Protein AF-F9EHU4-F1 (afdb_monomer_lite)

Secondary structure (DSSP, 8-state):
---PPPPPP-PPPP----PPP----------------------------------PPP-----EEEPP--TTSBHHHHHHHHHHTT--SPPEEEESSSSS----GGGEEEEEEESPTT-EEETTSPPEEEEEEHHHHHHHHHHHHTT-----PPP------PPPPPPPPPPPPPPPPPPPPPPPPPPPPPPPP------S----SSHHHHHHTT-PSEETTSTT--GGG-SS-SSEET--

Sequence (240 aa):
MPIVPRPHGIRPQPSRIRALPVSARLLALVIVIVPVLAGCSEPAARVTATASASSSPTPTRQVTVAVPNVVGMKGDAAADTLKEAGFTEKPTYADVDGEETVQEESDWTVTAQGPQADTQAPVDQPITLMVRHDRADASASASAVATEPESAPEPAQAQEPEPAPEPAQPQEPEPAPEPAQPQEPEPAPEPAQPQEPEPGGVYYRSCKEAKAAGAAPLYQGEPGYRPGLDRDHDGIACEK

Structure (mmCIF, N/CA/C/O backbone):
data_AF-F9EHU4-F1
#
_entry.id   AF-F9EHU4-F1
#
loop_
_atom_site.group_PDB
_atom_site.id
_atom_site.type_symbol
_atom_site.label_atom_id
_atom_site.label_alt_id
_atom_site.label_comp_id
_atom_site.label_asym_id
_atom_site.label_entity_id
_atom_site.label_seq_id
_atom_site.pdbx_PDB_ins_code
_atom_site.Cartn_x
_atom_site.Cartn_y
_atom_site.Cartn_z
_atom_site.occupancy
_atom_site.B_iso_or_equiv
_atom_site.auth_seq_id
_atom_site.auth_comp_id
_atom_site.auth_asym_id
_atom_site.auth_atom_id
_atom_site.pdbx_PDB_model_num
ATOM 1 N N . MET A 1 1 ? 42.244 31.077 -47.985 1.00 51.03 1 MET A N 1
ATOM 2 C CA . MET A 1 1 ? 42.260 31.108 -46.508 1.00 51.03 1 MET A CA 1
ATOM 3 C C . MET A 1 1 ? 41.007 31.840 -46.045 1.00 51.03 1 MET A C 1
ATOM 5 O O . MET A 1 1 ? 40.950 33.047 -46.249 1.00 51.03 1 MET A O 1
ATOM 9 N N . PRO A 1 2 ? 39.966 31.155 -45.546 1.00 57.19 2 PRO A N 1
ATOM 10 C CA . PRO A 1 2 ? 38.803 31.846 -45.004 1.00 57.19 2 PRO A CA 1
ATOM 11 C C . PRO A 1 2 ? 39.136 32.427 -43.622 1.00 57.19 2 PRO A C 1
ATOM 13 O O . PRO A 1 2 ? 39.662 31.738 -42.751 1.00 57.19 2 PRO A O 1
ATOM 16 N N . ILE A 1 3 ? 38.858 33.719 -43.452 1.00 63.50 3 ILE A N 1
ATOM 17 C CA . ILE A 1 3 ? 38.986 34.450 -42.190 1.00 63.50 3 ILE A CA 1
ATOM 18 C C . ILE A 1 3 ? 37.791 34.062 -41.317 1.00 63.50 3 ILE A C 1
ATOM 20 O O . ILE A 1 3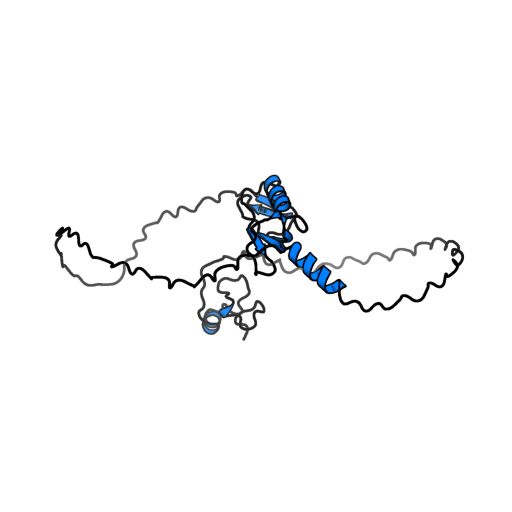 ? 36.648 34.370 -41.648 1.00 63.50 3 ILE A O 1
ATOM 24 N N . VAL A 1 4 ? 38.062 33.366 -40.216 1.00 63.03 4 VAL A N 1
ATOM 25 C CA . VAL A 1 4 ? 37.066 32.995 -39.205 1.00 63.03 4 VAL A CA 1
ATOM 26 C C . VAL A 1 4 ? 36.876 34.179 -38.245 1.00 63.03 4 VAL A C 1
ATOM 28 O O . VAL A 1 4 ? 37.860 34.608 -37.633 1.00 63.03 4 VAL A O 1
ATOM 31 N N . PRO A 1 5 ? 35.661 34.730 -38.070 1.00 62.59 5 PRO A N 1
ATOM 32 C CA . PRO A 1 5 ? 35.409 35.711 -37.023 1.00 62.59 5 PRO A CA 1
ATOM 33 C C . PRO A 1 5 ? 35.348 35.032 -35.645 1.00 62.59 5 PRO A C 1
ATOM 35 O O . PRO A 1 5 ? 34.683 34.017 -35.448 1.00 62.59 5 PRO A O 1
ATOM 38 N N . ARG A 1 6 ? 36.075 35.612 -34.683 1.00 67.56 6 ARG A N 1
ATOM 39 C CA . ARG A 1 6 ? 36.111 35.203 -33.271 1.00 67.56 6 ARG A CA 1
ATOM 40 C C . ARG A 1 6 ? 34.758 35.468 -32.586 1.00 67.56 6 ARG A C 1
ATOM 42 O O . ARG A 1 6 ? 34.211 36.552 -32.782 1.00 67.56 6 ARG A O 1
ATOM 49 N N . PRO A 1 7 ? 34.255 34.568 -31.723 1.00 60.75 7 PRO A N 1
ATOM 50 C CA . PRO A 1 7 ? 33.091 34.858 -30.895 1.00 60.75 7 PRO A CA 1
ATOM 51 C C . PRO A 1 7 ? 33.448 35.863 -29.788 1.00 60.75 7 PRO A C 1
ATOM 53 O O . PRO A 1 7 ? 34.433 35.705 -29.064 1.00 60.75 7 PRO A O 1
ATOM 56 N N . HIS A 1 8 ? 32.640 36.916 -29.669 1.00 60.12 8 HIS A N 1
ATOM 57 C CA . HIS A 1 8 ? 32.724 37.896 -28.591 1.00 60.12 8 HIS A CA 1
ATOM 58 C C . HIS A 1 8 ? 32.320 37.261 -27.255 1.00 60.12 8 HIS A C 1
ATOM 60 O O . HIS A 1 8 ? 31.267 36.639 -27.142 1.00 60.12 8 HIS A O 1
ATOM 66 N N . GLY A 1 9 ? 33.162 37.447 -26.236 1.00 51.78 9 GLY A N 1
ATOM 67 C CA . GLY A 1 9 ? 32.894 37.015 -24.869 1.00 51.78 9 GLY A CA 1
ATOM 68 C C . GLY A 1 9 ? 31.659 37.701 -24.285 1.00 51.78 9 GLY A C 1
ATOM 69 O O . GLY A 1 9 ? 31.582 38.929 -24.218 1.00 51.78 9 GLY A O 1
ATOM 70 N N . ILE A 1 10 ? 30.708 36.885 -23.842 1.00 61.41 10 ILE A N 1
ATOM 71 C CA . ILE A 1 10 ? 29.535 37.296 -23.076 1.00 61.41 10 ILE A CA 1
ATOM 72 C C . ILE A 1 10 ? 30.028 37.691 -21.679 1.00 61.41 10 ILE A C 1
ATOM 74 O O . ILE A 1 10 ? 30.486 36.851 -20.908 1.00 61.41 10 ILE A O 1
ATOM 78 N N . ARG A 1 11 ? 29.984 38.989 -21.360 1.00 64.00 11 ARG A N 1
ATOM 79 C CA . ARG A 1 11 ? 30.201 39.476 -19.990 1.00 64.00 11 ARG A CA 1
ATOM 80 C C . ARG A 1 11 ? 28.938 39.220 -19.155 1.00 64.00 11 ARG A C 1
A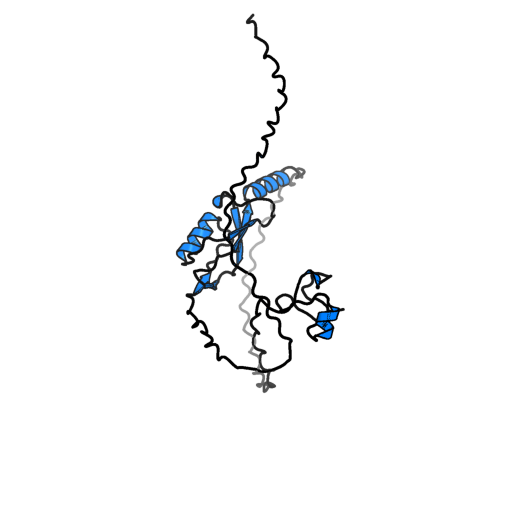TOM 82 O O . ARG A 1 11 ? 27.852 39.554 -19.631 1.00 64.00 11 ARG A O 1
ATOM 89 N N . PRO A 1 12 ? 29.051 38.710 -17.918 1.00 53.50 12 PRO A N 1
ATOM 90 C CA . PRO A 1 12 ? 27.911 38.591 -17.017 1.00 53.50 12 PRO A CA 1
ATOM 91 C C . PRO A 1 12 ? 27.439 39.984 -16.574 1.00 53.50 12 PRO A C 1
ATOM 93 O O . PRO A 1 12 ? 28.224 40.810 -16.106 1.00 53.50 12 PRO A O 1
ATOM 96 N N . GLN A 1 13 ? 26.147 40.253 -16.757 1.00 60.25 13 GLN A N 1
ATOM 97 C CA . GLN A 1 13 ? 25.464 41.447 -16.257 1.00 60.25 13 GLN A CA 1
ATOM 98 C C . GLN A 1 13 ? 25.136 41.258 -14.765 1.00 60.25 13 GLN A C 1
ATOM 100 O O . GLN A 1 13 ? 24.649 40.189 -14.396 1.00 60.25 13 GLN A O 1
ATOM 105 N N . PRO A 1 14 ? 25.342 42.263 -13.895 1.00 55.56 14 PRO A N 1
ATOM 106 C CA . PRO A 1 14 ? 24.872 42.197 -12.518 1.00 55.56 14 PRO A CA 1
ATOM 107 C C . PRO A 1 14 ? 23.345 42.347 -12.467 1.00 55.56 14 PRO A C 1
ATOM 109 O O . PRO A 1 14 ? 22.786 43.360 -12.899 1.00 55.56 14 PRO A O 1
ATOM 112 N N . SER A 1 15 ? 22.676 41.340 -11.904 1.00 59.38 15 SER A N 1
ATOM 113 C CA . SER A 1 15 ? 21.246 41.344 -11.593 1.00 59.38 15 SER A CA 1
ATOM 114 C C . SER A 1 15 ? 20.901 42.527 -10.688 1.00 59.38 15 SER A C 1
ATOM 116 O O . SER A 1 15 ? 21.218 42.545 -9.499 1.00 59.38 15 SER A O 1
ATOM 118 N N . ARG A 1 16 ? 20.240 43.543 -11.251 1.00 62.84 16 ARG A N 1
ATOM 119 C CA . ARG A 1 16 ? 19.652 44.637 -10.476 1.00 62.84 16 ARG A CA 1
ATOM 120 C C . ARG A 1 16 ? 18.413 44.113 -9.755 1.00 62.84 16 ARG A C 1
ATOM 122 O O . ARG A 1 16 ? 17.338 44.024 -10.340 1.00 62.84 16 ARG A O 1
ATOM 129 N N . ILE A 1 17 ? 18.583 43.777 -8.481 1.00 61.75 17 ILE A N 1
ATOM 130 C CA . ILE A 1 17 ? 17.498 43.498 -7.539 1.00 61.75 17 ILE A CA 1
ATOM 131 C C . ILE A 1 17 ? 16.643 44.765 -7.436 1.00 61.75 17 ILE A C 1
ATOM 133 O O . ILE A 1 17 ? 17.076 45.797 -6.921 1.00 61.75 17 ILE A O 1
ATOM 137 N N . ARG A 1 18 ? 15.432 44.703 -7.987 1.00 55.12 18 ARG A N 1
ATOM 138 C CA . ARG A 1 18 ? 14.441 45.774 -7.907 1.00 55.12 18 ARG A CA 1
ATOM 139 C C . ARG A 1 18 ? 13.690 45.602 -6.586 1.00 55.12 18 ARG A C 1
ATOM 141 O O . ARG A 1 18 ? 12.744 44.830 -6.503 1.00 55.12 18 ARG A O 1
ATOM 148 N N . ALA A 1 19 ? 14.150 46.294 -5.547 1.00 54.03 19 ALA A N 1
ATOM 149 C CA . ALA A 1 19 ? 13.404 46.453 -4.304 1.00 54.03 19 ALA A CA 1
ATOM 150 C C . ALA A 1 19 ? 12.098 47.213 -4.598 1.00 54.03 19 ALA A C 1
ATOM 152 O O . ALA A 1 19 ? 12.133 48.331 -5.115 1.00 54.03 19 ALA A O 1
ATOM 153 N N . LEU A 1 20 ? 10.951 46.596 -4.308 1.00 54.56 20 LEU A N 1
ATOM 154 C CA . LEU A 1 20 ? 9.641 47.246 -4.363 1.00 54.56 20 LEU A CA 1
ATOM 155 C C . LEU A 1 20 ? 9.263 47.738 -2.952 1.00 54.56 20 LEU A C 1
ATOM 157 O O . LEU A 1 20 ? 9.345 46.955 -2.005 1.00 54.56 20 LEU A O 1
ATOM 161 N N . PRO A 1 21 ? 8.863 49.013 -2.786 1.00 53.31 21 PRO A N 1
ATOM 162 C CA . PRO A 1 21 ? 8.449 49.565 -1.502 1.00 53.31 21 PRO A CA 1
ATOM 163 C C . PRO A 1 21 ? 7.015 49.136 -1.157 1.00 53.31 21 PRO A C 1
ATOM 165 O O . PRO A 1 21 ? 6.076 49.393 -1.910 1.00 53.31 21 PRO A O 1
ATOM 168 N N . VAL A 1 22 ? 6.838 48.519 0.013 1.00 50.84 22 VAL A N 1
ATOM 169 C CA . VAL A 1 22 ? 5.524 48.239 0.611 1.00 50.84 22 VAL A CA 1
ATOM 170 C C . VAL A 1 22 ? 4.956 49.561 1.132 1.00 50.84 22 VAL A C 1
ATOM 172 O O . VAL A 1 22 ? 5.199 49.970 2.265 1.00 50.84 22 VAL A O 1
ATOM 175 N N . SER A 1 23 ? 4.259 50.289 0.260 1.00 51.88 23 SER A N 1
ATOM 176 C CA . SER A 1 23 ? 3.550 51.514 0.619 1.00 51.88 23 SER A CA 1
ATOM 177 C C . SER A 1 23 ? 2.169 51.199 1.182 1.00 51.88 23 SER A C 1
ATOM 179 O O . SER A 1 23 ? 1.310 50.615 0.525 1.00 51.88 23 SER A O 1
ATOM 181 N N . ALA A 1 24 ? 1.985 51.648 2.417 1.00 53.78 24 ALA A N 1
ATOM 182 C CA . ALA A 1 24 ? 0.745 51.719 3.160 1.00 53.78 24 ALA A CA 1
ATOM 183 C C . ALA A 1 24 ? -0.426 52.313 2.357 1.00 53.78 24 ALA A C 1
ATOM 185 O O . ALA A 1 24 ? -0.306 53.389 1.770 1.00 53.78 24 ALA A O 1
ATOM 186 N N . ARG A 1 25 ? -1.602 51.684 2.461 1.00 51.22 25 ARG A N 1
ATOM 187 C CA . ARG A 1 25 ? -2.887 52.388 2.383 1.00 51.22 25 ARG A CA 1
ATOM 188 C C . ARG A 1 25 ? -3.838 51.882 3.460 1.00 51.22 25 ARG A C 1
ATOM 190 O O . ARG A 1 25 ? -4.470 50.841 3.341 1.00 51.22 25 ARG A O 1
ATOM 197 N N . LEU A 1 26 ? -3.885 52.688 4.514 1.00 48.44 26 LEU A N 1
ATOM 198 C CA . LEU A 1 26 ? -4.913 52.760 5.538 1.00 48.44 26 LEU A CA 1
ATOM 199 C C . LEU A 1 26 ? -6.262 53.082 4.866 1.00 48.44 26 LEU A C 1
ATOM 201 O O . LEU A 1 26 ? -6.371 54.103 4.185 1.00 48.44 26 LEU A O 1
ATOM 205 N N . LEU A 1 27 ? -7.290 52.264 5.080 1.00 52.56 27 LEU A N 1
ATOM 206 C CA . LEU A 1 27 ? -8.684 52.673 4.906 1.00 52.56 27 LEU A CA 1
ATOM 207 C C . LEU A 1 27 ? -9.406 52.397 6.222 1.00 52.56 27 LEU A C 1
ATOM 209 O O . LEU A 1 27 ? -9.591 51.254 6.629 1.00 52.56 27 LEU A O 1
ATOM 213 N N . ALA A 1 28 ? -9.729 53.487 6.908 1.00 48.78 28 ALA A N 1
ATOM 214 C CA . ALA A 1 28 ? -10.499 53.508 8.134 1.00 48.78 28 ALA A CA 1
ATOM 215 C C . ALA A 1 28 ? -11.976 53.206 7.841 1.00 48.78 28 ALA A C 1
ATOM 217 O O . ALA A 1 28 ? -12.571 53.836 6.968 1.00 48.78 28 ALA A O 1
ATOM 218 N N . LEU A 1 29 ? -12.584 52.320 8.632 1.00 46.53 29 LEU A N 1
ATOM 219 C CA . LEU A 1 29 ? -14.026 52.314 8.861 1.00 46.53 29 LEU A CA 1
ATOM 220 C C . LEU A 1 29 ? -14.269 52.180 10.367 1.00 46.53 29 LEU A C 1
ATOM 222 O O . LEU A 1 29 ? -13.960 51.164 10.982 1.00 46.53 29 LEU A O 1
ATOM 226 N N . VAL A 1 30 ? -14.784 53.257 10.952 1.00 50.81 30 VAL A N 1
ATOM 227 C CA . VAL A 1 30 ? -15.220 53.360 12.345 1.00 50.81 30 VAL A CA 1
ATOM 228 C C . VAL A 1 30 ? -16.665 52.876 12.420 1.00 50.81 30 VAL A C 1
ATOM 230 O O . VAL A 1 30 ? -17.526 53.490 11.794 1.00 50.81 30 VAL A O 1
ATOM 233 N N . ILE A 1 31 ? -16.951 51.839 13.214 1.00 56.03 31 ILE A N 1
ATOM 234 C CA . ILE A 1 31 ? -18.294 51.597 13.763 1.00 56.03 31 ILE A CA 1
ATOM 235 C C . ILE A 1 31 ? -18.163 51.279 15.257 1.00 56.03 31 ILE A C 1
ATOM 237 O O . ILE A 1 31 ? -17.449 50.375 15.677 1.00 56.03 31 ILE A O 1
ATOM 241 N N . VAL A 1 32 ? -18.852 52.109 16.032 1.00 56.03 32 VAL A N 1
ATOM 242 C CA . VAL A 1 32 ? -18.982 52.153 17.489 1.00 56.03 32 VAL A CA 1
ATOM 243 C C . VAL A 1 32 ? -20.031 51.143 17.946 1.00 56.03 32 VAL A C 1
ATOM 245 O O . VAL A 1 32 ? -21.165 51.293 17.508 1.00 56.03 32 VAL A O 1
ATOM 248 N N . ILE A 1 33 ? -19.722 50.223 18.878 1.00 53.66 33 ILE A N 1
ATOM 249 C CA . ILE A 1 33 ? -20.718 49.609 19.789 1.00 53.66 33 ILE A CA 1
ATOM 250 C C . ILE A 1 33 ? -20.093 49.328 21.181 1.00 53.66 33 ILE A C 1
ATOM 252 O O . ILE A 1 33 ? -19.328 48.390 21.365 1.00 53.66 33 ILE A O 1
ATOM 256 N N . VAL A 1 34 ? -20.417 50.234 22.113 1.00 58.16 34 VAL A N 1
ATOM 257 C CA . VAL A 1 34 ? -20.642 50.175 23.583 1.00 58.16 34 VAL A CA 1
ATOM 258 C C . VAL A 1 34 ? -20.110 48.985 24.425 1.00 58.16 34 VAL A C 1
ATOM 260 O O . VAL A 1 34 ? -20.437 47.837 24.133 1.00 58.16 34 VAL A O 1
ATOM 263 N N . PRO A 1 35 ? -19.449 49.242 25.582 1.00 58.94 35 PRO A N 1
ATOM 264 C CA . PRO A 1 35 ? -19.173 48.235 26.605 1.00 58.94 35 PRO A CA 1
ATOM 265 C C . PRO A 1 35 ? -20.321 48.151 27.626 1.00 58.94 35 PRO A C 1
ATOM 267 O O . PRO A 1 35 ? -20.717 49.162 28.206 1.00 58.94 35 PRO A O 1
ATOM 270 N N . VAL A 1 36 ? -20.814 46.947 27.919 1.00 56.28 36 VAL A N 1
ATOM 271 C CA . VAL A 1 36 ? -21.573 46.691 29.154 1.00 56.28 36 VAL A CA 1
ATOM 272 C C . VAL A 1 36 ? -20.698 45.845 30.066 1.00 56.28 36 VAL A C 1
ATOM 274 O O . VAL A 1 36 ? -20.585 44.632 29.915 1.00 56.28 36 VAL A O 1
ATOM 277 N N . LEU A 1 37 ? -20.053 46.530 31.007 1.00 54.72 37 LEU A N 1
ATOM 278 C CA . LEU A 1 37 ? -19.515 45.934 32.220 1.00 54.72 37 LEU A CA 1
ATOM 279 C C . LEU A 1 37 ? -20.678 45.702 33.189 1.00 54.72 37 LEU A C 1
ATOM 281 O O . LEU A 1 37 ? -21.212 46.649 33.761 1.00 54.72 37 LEU A O 1
ATOM 285 N N . ALA A 1 38 ? -21.022 44.442 33.408 1.00 53.50 38 ALA A N 1
ATOM 286 C CA . ALA A 1 38 ? -21.625 43.990 34.651 1.00 53.50 38 ALA A CA 1
ATOM 287 C C . ALA A 1 38 ? -20.956 42.659 34.992 1.00 53.50 38 ALA A C 1
ATOM 289 O O . ALA A 1 38 ? -21.229 41.632 34.376 1.00 53.50 38 ALA A O 1
ATOM 290 N N . GLY A 1 39 ? -19.998 42.710 35.918 1.00 49.44 39 GLY A N 1
ATOM 291 C CA . GLY A 1 39 ? -19.469 41.504 36.535 1.00 49.44 39 GLY A CA 1
ATOM 292 C C . GLY A 1 39 ? -20.541 40.823 37.378 1.00 49.44 39 GLY A C 1
ATOM 293 O O . GLY A 1 39 ? -21.460 41.484 37.853 1.00 49.44 39 GLY A O 1
ATOM 294 N N . CYS A 1 40 ? -20.384 39.520 37.585 1.00 48.75 40 CYS A N 1
ATOM 295 C CA . CYS A 1 40 ? -20.750 38.850 38.826 1.00 48.75 40 CYS A CA 1
ATOM 296 C C . CYS A 1 40 ? -20.063 37.483 38.886 1.00 48.75 40 CYS A C 1
ATOM 298 O O . CYS A 1 40 ? -19.977 36.761 37.898 1.00 48.75 40 CYS A O 1
ATOM 300 N N . SER A 1 41 ? -19.546 37.213 40.075 1.00 57.78 41 SER A N 1
ATOM 301 C CA . SER A 1 41 ? -18.750 36.087 40.535 1.00 57.78 41 SER A CA 1
ATOM 302 C C . SER A 1 41 ? -19.255 34.689 40.163 1.00 57.78 41 SER A C 1
ATOM 304 O O . SER A 1 41 ? -20.457 34.430 40.141 1.00 57.78 41 SER A O 1
ATOM 306 N N . GLU A 1 42 ? -18.299 33.766 40.026 1.00 58.59 42 GLU A N 1
ATOM 307 C CA . GLU A 1 42 ? -18.463 32.318 40.232 1.00 58.59 42 GLU A CA 1
ATOM 308 C C . GLU A 1 42 ? -19.295 32.001 41.494 1.00 58.59 42 GLU A C 1
ATOM 310 O O . GLU A 1 42 ? -19.191 32.715 42.500 1.00 58.59 42 GLU A O 1
ATOM 315 N N . PRO A 1 43 ? -20.100 30.917 41.476 1.00 54.50 43 PRO A N 1
ATOM 316 C CA . PRO A 1 43 ? -19.564 29.638 41.945 1.00 54.50 43 PRO A CA 1
ATOM 317 C C . PRO A 1 43 ? -20.102 28.374 41.236 1.00 54.50 43 PRO A C 1
ATOM 319 O O . PRO A 1 43 ? -21.031 28.387 40.435 1.00 54.50 43 PRO A O 1
ATOM 322 N N . ALA A 1 44 ? -19.454 27.270 41.604 1.00 50.56 44 ALA A N 1
ATOM 323 C CA . ALA A 1 44 ? -19.665 25.869 41.269 1.00 50.56 44 ALA A CA 1
ATOM 324 C C . ALA A 1 44 ? -21.107 25.351 41.053 1.00 50.56 44 ALA A C 1
ATOM 326 O O . ALA A 1 44 ? -22.053 25.726 41.738 1.00 50.56 44 ALA A O 1
ATOM 327 N N . ALA A 1 45 ? -21.157 24.308 40.211 1.00 52.94 45 ALA A N 1
ATOM 328 C CA . ALA A 1 45 ? -22.134 23.219 40.147 1.00 52.94 45 ALA A CA 1
ATOM 329 C C . ALA A 1 45 ? -23.580 23.552 39.733 1.00 52.94 45 ALA A C 1
ATOM 331 O O . ALA A 1 45 ? -24.390 24.016 40.530 1.00 52.94 45 ALA A O 1
ATOM 332 N N . ARG A 1 46 ? -23.954 23.096 38.527 1.00 48.88 46 ARG A N 1
ATOM 333 C CA . ARG A 1 46 ? -25.129 22.232 38.300 1.00 48.88 46 ARG A CA 1
ATOM 334 C C . ARG A 1 46 ? -25.095 21.640 36.892 1.00 48.88 46 ARG A C 1
ATOM 336 O O . ARG A 1 46 ? -25.086 22.350 35.896 1.00 48.88 46 ARG A O 1
ATOM 343 N N . VAL A 1 47 ? -25.079 20.311 36.858 1.00 52.25 47 VAL A N 1
ATOM 344 C CA . VAL A 1 47 ? -25.295 19.468 35.684 1.00 52.25 47 VAL A CA 1
ATOM 345 C C . VAL A 1 47 ? -26.718 19.714 35.187 1.00 52.25 47 VAL A C 1
ATOM 347 O O . VAL A 1 47 ? -27.679 19.336 35.853 1.00 52.25 47 VAL A O 1
ATOM 350 N N . THR A 1 48 ? -26.863 20.334 34.022 1.00 43.84 48 THR A N 1
ATOM 351 C CA . THR A 1 48 ? -28.069 20.201 33.203 1.00 43.84 48 THR A CA 1
ATOM 352 C C . THR A 1 48 ? -27.698 19.319 32.026 1.00 43.84 48 THR A C 1
ATOM 354 O O . THR A 1 48 ? -26.992 19.747 31.115 1.00 43.84 48 THR A O 1
ATOM 357 N N . ALA A 1 49 ? -28.123 18.060 32.093 1.00 56.16 49 ALA A N 1
ATOM 358 C CA . ALA A 1 49 ? -28.037 17.119 30.992 1.00 56.16 49 ALA A CA 1
ATOM 359 C C . ALA A 1 49 ? -28.971 17.592 29.870 1.00 56.16 49 ALA A C 1
ATOM 361 O O . ALA A 1 49 ? -30.151 17.252 29.829 1.00 56.16 49 ALA A O 1
ATOM 362 N N . THR A 1 50 ? -28.440 18.410 28.967 1.00 49.44 50 THR A N 1
ATOM 363 C CA . THR A 1 50 ? -29.006 18.561 27.631 1.00 49.44 50 THR A CA 1
ATOM 364 C C . THR A 1 50 ? -28.708 17.254 26.912 1.00 49.44 50 THR A C 1
ATOM 366 O O . THR A 1 50 ? -27.552 16.960 26.614 1.00 49.44 50 THR A O 1
ATOM 369 N N . ALA A 1 51 ? -29.734 16.430 26.707 1.00 58.06 51 ALA A N 1
ATOM 370 C CA . ALA A 1 51 ? -29.646 15.247 25.868 1.00 58.06 51 ALA A CA 1
ATOM 371 C C . ALA A 1 51 ? -29.303 15.696 24.440 1.00 58.06 51 ALA A C 1
ATOM 373 O O . ALA A 1 51 ? -30.181 16.053 23.656 1.00 58.06 51 ALA A O 1
ATOM 374 N N . SER A 1 52 ? -28.010 15.727 24.121 1.00 54.19 52 SER A N 1
ATOM 375 C CA . SER A 1 52 ? -27.540 15.757 22.745 1.00 54.19 52 SER A CA 1
ATOM 376 C C . SER A 1 52 ? -28.035 14.474 22.099 1.00 54.19 52 SER A C 1
ATOM 378 O O . SER A 1 52 ? -27.574 13.385 22.439 1.00 54.19 52 SER A O 1
ATOM 380 N N . ALA A 1 53 ? -29.015 14.593 21.205 1.00 56.03 53 ALA A N 1
ATOM 381 C CA . ALA A 1 53 ? -29.330 13.543 20.257 1.00 56.03 53 ALA A CA 1
ATOM 382 C C . ALA A 1 53 ? -28.047 13.276 19.461 1.00 56.03 53 ALA A C 1
ATOM 384 O O . ALA A 1 53 ? -27.673 14.044 18.576 1.00 56.03 53 ALA A O 1
ATOM 385 N N . SER A 1 54 ? -27.317 12.243 19.875 1.00 52.12 54 SER A N 1
ATOM 386 C CA . SER A 1 54 ? -26.150 11.749 19.171 1.00 52.12 54 SER A CA 1
ATOM 387 C C . SER A 1 54 ? -26.674 11.132 17.884 1.00 52.12 54 SER A C 1
ATOM 389 O O . SER A 1 54 ? -27.239 10.039 17.891 1.00 52.12 54 SER A O 1
ATOM 391 N N . SER A 1 55 ? -26.584 11.879 16.787 1.00 55.84 55 SER A N 1
ATOM 392 C CA . SER A 1 55 ? -26.752 11.338 15.446 1.00 55.84 55 SER A CA 1
ATOM 393 C C . SER A 1 55 ? -25.589 10.382 15.199 1.00 55.84 55 SER A C 1
ATOM 395 O O . SER A 1 55 ? -24.572 10.773 14.632 1.00 55.84 55 SER A O 1
ATOM 397 N N . SER A 1 56 ? -25.697 9.144 15.682 1.00 55.50 56 SER A N 1
ATOM 398 C CA . SER A 1 56 ? -24.807 8.064 15.272 1.00 55.50 56 SER A CA 1
ATOM 399 C C . SER A 1 56 ? -24.889 7.972 13.746 1.00 55.50 56 SER A C 1
ATOM 401 O O . SER A 1 56 ? -26.000 7.791 13.231 1.00 55.50 56 SER A O 1
ATOM 403 N N . PRO A 1 57 ? -23.782 8.135 12.995 1.00 63.38 57 PRO A N 1
ATOM 404 C CA . PRO A 1 57 ? -23.824 7.873 11.569 1.00 63.38 57 PRO A CA 1
ATOM 405 C C . PRO A 1 57 ? -24.244 6.413 11.403 1.00 63.38 57 PRO A C 1
ATOM 407 O O . PRO A 1 57 ? -23.661 5.507 11.996 1.00 63.38 57 PRO A O 1
ATOM 410 N N . THR A 1 58 ? -25.320 6.186 10.658 1.00 52.06 58 THR A N 1
ATOM 411 C CA . THR A 1 58 ? -25.704 4.839 10.241 1.00 52.06 58 THR A CA 1
ATOM 412 C C . THR A 1 58 ? -24.501 4.241 9.506 1.00 52.06 58 THR A C 1
ATOM 414 O O . THR A 1 58 ? -23.930 4.953 8.678 1.00 52.06 58 THR A O 1
ATOM 417 N N . PRO A 1 59 ? -24.068 2.998 9.791 1.00 58.03 59 PRO A N 1
ATOM 418 C CA . PRO A 1 59 ? -22.954 2.404 9.067 1.00 58.03 59 PRO A CA 1
ATOM 419 C C . PRO A 1 59 ? -23.341 2.309 7.589 1.00 58.03 59 PRO A C 1
ATOM 421 O O . PRO A 1 59 ? -24.167 1.485 7.193 1.00 58.03 59 PRO A O 1
ATOM 424 N N . THR A 1 60 ? -22.785 3.199 6.770 1.00 60.06 60 THR A N 1
ATOM 425 C CA . THR A 1 60 ? -22.876 3.099 5.318 1.00 60.06 60 THR A CA 1
ATOM 426 C C . THR A 1 60 ? -22.080 1.861 4.937 1.00 60.06 60 THR A C 1
ATOM 428 O O . THR A 1 60 ? -20.860 1.847 5.066 1.00 60.06 60 THR A O 1
ATOM 431 N N . ARG A 1 61 ? -22.771 0.793 4.532 1.00 71.62 61 ARG A N 1
ATOM 432 C CA . ARG A 1 61 ? -22.149 -0.439 4.039 1.00 71.62 61 ARG A CA 1
ATOM 433 C C . ARG A 1 61 ? -21.235 -0.083 2.861 1.00 71.62 61 ARG A C 1
ATOM 435 O O . ARG A 1 61 ? -21.737 0.208 1.779 1.00 71.62 61 ARG A O 1
ATOM 442 N N . GLN A 1 62 ? -19.924 -0.062 3.088 1.00 75.00 62 GLN A N 1
ATOM 443 C CA . GLN A 1 62 ? -18.942 0.228 2.045 1.00 75.00 62 GLN A CA 1
ATOM 444 C C . GLN A 1 62 ? -18.843 -0.972 1.100 1.00 75.00 62 GLN A C 1
ATOM 446 O O . GLN A 1 62 ? -18.924 -2.123 1.536 1.00 75.00 62 GLN A O 1
ATOM 451 N N . VAL A 1 63 ? -18.743 -0.707 -0.203 1.00 90.25 63 VAL A N 1
ATOM 452 C CA . VAL A 1 63 ? -18.582 -1.754 -1.216 1.00 90.25 63 VAL A CA 1
ATOM 453 C C . VAL A 1 63 ? -17.112 -2.161 -1.231 1.00 90.25 63 VAL A C 1
ATOM 455 O O . VAL A 1 63 ? -16.248 -1.328 -1.495 1.00 90.25 63 VAL A O 1
ATOM 458 N N . THR A 1 64 ? -16.833 -3.428 -0.929 1.00 91.19 64 THR A N 1
ATOM 459 C CA . THR A 1 64 ? -15.482 -3.998 -0.942 1.00 91.19 64 THR A CA 1
ATOM 460 C C . THR A 1 64 ? -15.299 -4.947 -2.122 1.00 91.19 64 THR A C 1
ATOM 462 O O . THR A 1 64 ? -16.218 -5.683 -2.487 1.00 91.19 64 THR A O 1
ATOM 465 N N . VAL A 1 65 ? -14.106 -4.937 -2.718 1.00 94.06 65 VAL A N 1
ATOM 466 C CA . VAL A 1 65 ? -13.693 -5.850 -3.797 1.00 94.06 65 VAL A CA 1
ATOM 467 C C . VAL A 1 65 ? -12.313 -6.425 -3.463 1.00 94.06 65 VAL A C 1
ATOM 469 O O . VAL A 1 65 ? -11.557 -5.834 -2.691 1.00 94.06 65 VAL A O 1
ATOM 472 N N . ALA A 1 66 ? -12.006 -7.614 -3.986 1.00 95.44 66 ALA A N 1
ATOM 473 C CA . ALA A 1 66 ? -10.689 -8.225 -3.843 1.00 95.44 66 ALA A CA 1
ATOM 474 C C . ALA A 1 66 ? -9.638 -7.425 -4.630 1.00 95.44 66 ALA A C 1
ATOM 476 O O . ALA A 1 66 ? -9.826 -7.144 -5.814 1.00 95.44 66 ALA A O 1
ATOM 477 N N . VAL A 1 67 ? -8.535 -7.067 -3.973 1.00 96.19 67 VAL A N 1
ATOM 478 C CA . VAL A 1 67 ? -7.428 -6.335 -4.597 1.00 96.19 67 VAL A CA 1
ATOM 479 C C . VAL A 1 67 ? -6.684 -7.267 -5.566 1.00 96.19 67 VAL A C 1
ATOM 481 O O . VAL A 1 67 ? -6.182 -8.303 -5.131 1.00 96.19 67 VAL A O 1
ATOM 484 N N . PRO A 1 68 ? -6.568 -6.944 -6.864 1.00 96.62 68 PRO A N 1
ATOM 485 C CA . PRO A 1 68 ? -5.811 -7.764 -7.808 1.00 96.62 68 PRO A CA 1
ATOM 486 C C . PRO A 1 68 ? -4.301 -7.703 -7.526 1.00 96.62 68 PRO A C 1
ATOM 488 O O . PRO A 1 68 ? -3.796 -6.726 -6.970 1.00 96.62 68 PRO A O 1
ATOM 491 N N . ASN A 1 69 ? -3.563 -8.743 -7.923 1.00 96.94 69 ASN A N 1
ATOM 492 C CA . ASN A 1 69 ? -2.101 -8.754 -7.847 1.00 96.94 69 ASN A CA 1
ATOM 493 C C . ASN A 1 69 ? -1.491 -8.019 -9.048 1.00 96.94 69 ASN A C 1
ATOM 495 O O . ASN A 1 69 ? -1.601 -8.494 -10.177 1.00 96.94 69 ASN A O 1
ATOM 499 N N . VAL A 1 70 ? -0.828 -6.894 -8.790 1.00 96.75 70 VAL A N 1
ATOM 500 C CA . VAL A 1 70 ? -0.146 -6.060 -9.789 1.00 96.75 70 VAL A CA 1
ATOM 501 C C . VAL A 1 70 ? 1.374 -6.007 -9.593 1.00 96.75 70 VAL A C 1
ATOM 503 O O . VAL A 1 70 ? 2.063 -5.240 -10.265 1.00 96.75 70 VAL A O 1
ATOM 506 N N . VAL A 1 71 ? 1.934 -6.823 -8.692 1.00 96.44 71 VAL A N 1
ATOM 507 C CA . VAL A 1 71 ? 3.388 -6.893 -8.477 1.00 96.44 71 VAL A CA 1
ATOM 508 C C . VAL A 1 71 ? 4.084 -7.416 -9.739 1.00 96.44 71 VAL A C 1
ATOM 510 O O . VAL A 1 71 ? 3.699 -8.439 -10.302 1.00 96.44 71 VAL A O 1
ATOM 513 N N . GLY A 1 72 ? 5.122 -6.707 -10.182 1.00 94.06 72 GLY A N 1
ATOM 514 C CA . GLY A 1 72 ? 5.854 -6.965 -11.422 1.00 94.06 72 GLY A CA 1
ATOM 515 C C . GLY A 1 72 ? 5.252 -6.304 -12.666 1.00 94.06 72 GLY A C 1
ATOM 516 O O . GLY A 1 72 ? 5.854 -6.379 -13.736 1.00 94.06 72 GLY A O 1
ATOM 517 N N . MET A 1 73 ? 4.092 -5.648 -12.554 1.00 96.06 73 MET A N 1
ATOM 518 C CA . MET A 1 73 ? 3.506 -4.876 -13.652 1.00 96.06 73 MET A CA 1
ATOM 519 C C . MET A 1 73 ? 4.130 -3.479 -13.742 1.00 96.06 73 MET A C 1
ATOM 521 O O . MET A 1 73 ? 4.679 -2.958 -12.769 1.00 96.06 73 MET A O 1
ATOM 525 N N . LYS A 1 74 ? 4.003 -2.854 -14.916 1.00 95.50 74 LYS A N 1
ATOM 526 C CA . LYS A 1 74 ? 4.280 -1.423 -15.084 1.00 95.50 74 LYS A CA 1
ATOM 527 C C . LYS A 1 74 ? 3.254 -0.584 -14.334 1.00 95.50 74 LYS A C 1
ATOM 529 O O . LYS A 1 74 ? 2.102 -1.003 -14.232 1.00 95.50 74 LYS A O 1
ATOM 534 N N . GLY A 1 75 ? 3.655 0.584 -13.834 1.00 93.19 75 GLY A N 1
ATOM 535 C CA . GLY A 1 75 ? 2.777 1.460 -13.053 1.00 93.19 75 GLY A CA 1
ATOM 536 C C . GLY A 1 75 ? 1.460 1.790 -13.764 1.00 93.19 75 GLY A C 1
ATOM 537 O O . GLY A 1 75 ? 0.398 1.664 -13.159 1.00 93.19 75 GLY A O 1
ATOM 538 N N . ASP A 1 76 ? 1.494 2.103 -15.063 1.00 94.31 76 ASP A N 1
ATOM 539 C CA . ASP A 1 76 ? 0.277 2.353 -15.851 1.00 94.31 76 ASP A CA 1
ATOM 540 C C . ASP A 1 76 ? -0.611 1.104 -15.980 1.00 94.31 76 ASP A C 1
ATOM 542 O O . ASP A 1 76 ? -1.799 1.156 -15.662 1.00 94.31 76 ASP A O 1
ATOM 546 N N . ALA A 1 77 ? -0.029 -0.042 -16.341 1.00 95.94 77 ALA A N 1
ATOM 547 C CA . ALA A 1 77 ? -0.760 -1.299 -16.474 1.00 95.94 77 ALA A CA 1
ATOM 548 C C . ALA A 1 77 ? -1.358 -1.766 -15.134 1.00 95.94 77 ALA A C 1
ATOM 550 O O . ALA A 1 77 ? -2.453 -2.333 -15.090 1.00 95.94 77 ALA A O 1
ATOM 551 N N . ALA A 1 78 ? -0.656 -1.509 -14.028 1.00 95.75 78 ALA A N 1
ATOM 552 C CA . ALA A 1 78 ? -1.137 -1.761 -12.679 1.00 95.75 78 ALA A CA 1
ATOM 553 C C . ALA A 1 78 ? -2.349 -0.878 -12.344 1.00 95.75 78 ALA A C 1
ATOM 555 O O . ALA A 1 78 ? -3.350 -1.380 -11.831 1.00 95.75 78 ALA A O 1
ATOM 556 N N . ALA A 1 79 ? -2.303 0.418 -12.672 1.00 95.19 79 ALA A N 1
ATOM 557 C CA . ALA A 1 79 ? -3.432 1.323 -12.466 1.00 95.19 79 ALA A CA 1
ATOM 558 C C . ALA A 1 79 ? -4.664 0.929 -13.288 1.00 95.19 79 ALA A C 1
ATOM 560 O O . ALA A 1 79 ? -5.778 0.951 -12.759 1.00 95.19 79 ALA A O 1
ATOM 561 N N . ASP A 1 80 ? -4.476 0.535 -14.548 1.00 96.50 80 ASP A N 1
ATOM 562 C CA . ASP A 1 80 ? -5.573 0.058 -15.392 1.00 96.50 80 ASP A CA 1
ATOM 563 C C . ASP A 1 80 ? -6.203 -1.216 -14.817 1.00 96.50 80 ASP A C 1
ATOM 565 O O . ASP A 1 80 ? -7.425 -1.292 -14.689 1.00 96.50 80 ASP A O 1
ATOM 569 N N . THR A 1 81 ? -5.382 -2.156 -14.343 1.00 96.62 81 THR A N 1
ATOM 570 C CA . THR A 1 81 ? -5.859 -3.394 -13.702 1.00 96.62 81 THR A CA 1
ATOM 571 C C . THR A 1 81 ? -6.689 -3.106 -12.447 1.00 96.62 81 THR A C 1
ATOM 573 O O . THR A 1 81 ? -7.749 -3.700 -12.240 1.00 96.62 81 THR A O 1
ATOM 576 N N . LEU A 1 82 ? -6.243 -2.169 -11.603 1.00 95.31 82 LEU A N 1
ATOM 577 C CA . LEU A 1 82 ? -6.983 -1.761 -10.404 1.00 95.31 82 LEU A CA 1
ATOM 578 C C . LEU A 1 82 ? -8.325 -1.109 -10.760 1.00 95.31 82 LEU A C 1
ATOM 580 O O . LEU A 1 82 ? -9.349 -1.397 -10.137 1.00 95.31 82 LEU A O 1
ATOM 584 N N . LYS A 1 83 ? -8.342 -0.281 -11.802 1.00 95.00 83 LYS A N 1
ATOM 585 C CA . LYS A 1 83 ? -9.561 0.358 -12.297 1.00 95.00 83 LYS A CA 1
ATOM 586 C C . LYS A 1 83 ? -10.551 -0.651 -12.876 1.00 95.00 83 LYS A C 1
ATOM 588 O O . LYS A 1 83 ? -11.749 -0.543 -12.618 1.00 95.00 83 LYS A O 1
ATOM 593 N N . GLU A 1 84 ? -10.075 -1.640 -13.629 1.00 95.19 84 GLU A N 1
ATOM 594 C CA . GLU A 1 84 ? -10.901 -2.736 -14.153 1.00 95.19 84 GLU A CA 1
ATOM 595 C C . GLU A 1 84 ? -11.473 -3.615 -13.033 1.00 95.19 84 GLU A C 1
ATOM 597 O O . GLU A 1 84 ? -12.606 -4.088 -13.140 1.00 95.19 84 GLU A O 1
ATOM 602 N N . ALA A 1 85 ? -10.740 -3.767 -11.926 1.00 94.00 85 ALA A N 1
ATOM 603 C CA . ALA A 1 85 ? -11.223 -4.427 -10.714 1.00 94.00 85 ALA A CA 1
ATOM 604 C C . ALA A 1 85 ? -12.249 -3.591 -9.921 1.00 94.00 85 ALA A C 1
ATOM 606 O O . ALA A 1 85 ? -12.873 -4.104 -8.994 1.00 94.00 85 ALA A O 1
ATOM 607 N N . GLY A 1 86 ? -12.474 -2.329 -10.297 1.00 94.38 86 GLY A N 1
ATOM 608 C CA . GLY A 1 86 ? -13.496 -1.466 -9.709 1.00 94.38 86 GLY A CA 1
ATOM 609 C C . GLY A 1 86 ? -12.989 -0.505 -8.638 1.00 94.38 86 GLY A C 1
ATOM 610 O O . GLY A 1 86 ? -13.816 0.165 -8.027 1.00 94.38 86 GLY A O 1
ATOM 611 N N . PHE A 1 87 ? -11.674 -0.396 -8.426 1.00 94.94 87 PHE A N 1
ATOM 612 C CA . PHE A 1 87 ? -11.106 0.661 -7.588 1.00 94.94 87 PHE A CA 1
ATOM 613 C C . PHE A 1 87 ? -11.222 2.004 -8.313 1.00 94.94 87 PHE A C 1
ATOM 615 O O . PHE A 1 87 ? -10.750 2.164 -9.441 1.00 94.94 87 PHE A O 1
ATOM 622 N N . THR A 1 88 ? -11.905 2.961 -7.689 1.00 92.19 88 THR A N 1
ATOM 623 C CA . THR A 1 88 ? -12.234 4.252 -8.311 1.00 92.19 88 THR A CA 1
ATOM 624 C C . THR A 1 88 ? -11.172 5.312 -8.062 1.00 92.19 88 THR A C 1
ATOM 626 O O . THR A 1 88 ? -11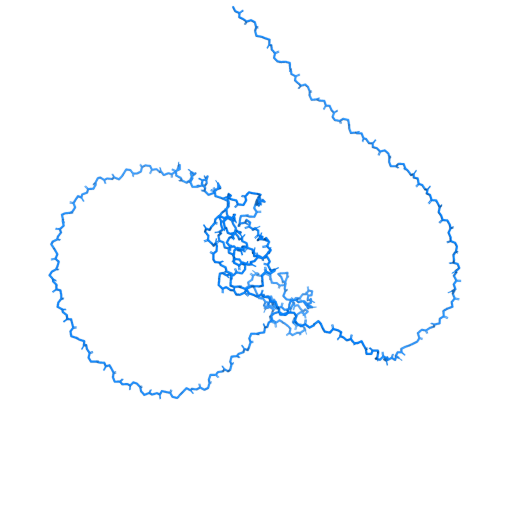.041 6.245 -8.856 1.00 92.19 88 THR A O 1
ATOM 629 N N . GLU A 1 89 ? -10.404 5.159 -6.985 1.00 92.31 89 GLU A N 1
ATOM 630 C CA . GLU A 1 89 ? -9.316 6.064 -6.637 1.00 92.31 89 GLU A CA 1
ATOM 631 C C . GLU A 1 89 ? -8.038 5.743 -7.414 1.00 92.31 89 GLU A C 1
ATOM 633 O O . GLU A 1 89 ? -7.703 4.586 -7.677 1.00 92.31 89 GLU A O 1
ATOM 638 N N . LYS A 1 90 ? -7.287 6.794 -7.761 1.00 92.50 90 LYS A N 1
ATOM 639 C CA . LYS A 1 90 ? -5.985 6.637 -8.411 1.00 92.50 90 LYS A CA 1
ATOM 640 C C . LYS A 1 90 ? -4.982 6.046 -7.403 1.00 92.50 90 LYS A C 1
ATOM 642 O O . LYS A 1 90 ? -4.918 6.549 -6.278 1.00 92.50 90 LYS A O 1
ATOM 647 N N . PRO A 1 91 ? -4.183 5.027 -7.777 1.00 93.94 91 PRO A N 1
ATOM 648 C CA . PRO A 1 91 ? -3.178 4.484 -6.877 1.00 93.94 91 PRO A CA 1
ATOM 649 C C . PRO A 1 91 ? -2.112 5.524 -6.527 1.00 93.94 91 PRO A C 1
ATOM 651 O O . PRO A 1 91 ? -1.771 6.404 -7.322 1.00 93.94 91 PRO A O 1
ATOM 654 N N . THR A 1 92 ? -1.578 5.407 -5.318 1.00 93.56 92 THR A N 1
ATOM 655 C CA . THR A 1 92 ? -0.455 6.207 -4.837 1.00 93.56 92 THR A CA 1
ATOM 656 C C . THR A 1 92 ? 0.840 5.455 -5.085 1.00 93.56 92 THR A C 1
ATOM 658 O O . THR A 1 92 ? 0.984 4.315 -4.657 1.00 93.56 92 THR A O 1
ATOM 661 N N . TYR A 1 93 ? 1.802 6.093 -5.742 1.00 92.25 93 TYR A N 1
ATOM 662 C CA . TYR A 1 93 ? 3.100 5.483 -6.009 1.00 92.25 93 TYR A CA 1
ATOM 663 C C . TYR A 1 93 ? 4.128 5.948 -4.989 1.00 92.25 93 TYR A C 1
ATOM 665 O O . TYR A 1 93 ? 4.258 7.147 -4.735 1.00 92.25 93 TYR A O 1
ATOM 673 N N . ALA A 1 94 ? 4.858 4.996 -4.424 1.00 91.06 94 ALA A N 1
ATOM 674 C CA . ALA A 1 94 ? 5.988 5.248 -3.550 1.00 91.06 94 ALA A CA 1
ATOM 675 C C . ALA A 1 94 ? 7.232 4.625 -4.180 1.00 91.06 94 ALA A C 1
ATOM 677 O O . ALA A 1 94 ? 7.287 3.416 -4.395 1.00 91.06 94 ALA A O 1
ATOM 678 N N . ASP A 1 95 ? 8.215 5.458 -4.496 1.00 90.69 95 ASP A N 1
ATOM 679 C CA . ASP A 1 95 ? 9.525 4.975 -4.909 1.00 90.69 95 ASP A CA 1
ATOM 680 C C . ASP A 1 95 ? 10.199 4.256 -3.729 1.00 90.69 95 ASP A C 1
ATOM 682 O O . ASP A 1 95 ? 10.233 4.785 -2.615 1.00 90.69 95 ASP A O 1
ATOM 686 N N . VAL A 1 96 ? 10.700 3.040 -3.960 1.00 87.38 96 VAL A N 1
ATOM 687 C CA . VAL A 1 96 ? 11.391 2.252 -2.924 1.00 87.38 96 VAL A CA 1
ATOM 688 C C . VAL A 1 96 ? 12.702 2.897 -2.484 1.00 87.38 96 VAL A C 1
ATOM 690 O O . VAL A 1 96 ? 13.112 2.699 -1.340 1.00 87.38 96 VAL A O 1
ATOM 693 N N . ASP A 1 97 ? 13.334 3.669 -3.368 1.00 80.81 97 ASP A N 1
ATOM 694 C CA . ASP A 1 97 ? 14.611 4.330 -3.109 1.00 80.81 97 ASP A CA 1
ATOM 695 C C . ASP A 1 97 ? 14.415 5.725 -2.466 1.00 80.81 97 ASP A C 1
ATOM 697 O O . ASP A 1 97 ? 15.305 6.245 -1.794 1.00 80.81 97 ASP A O 1
ATOM 701 N N . GLY A 1 98 ? 13.207 6.292 -2.561 1.00 73.50 98 GLY A N 1
ATOM 702 C CA . GLY A 1 98 ? 12.783 7.543 -1.929 1.00 73.50 98 GLY A CA 1
ATOM 703 C C . GLY A 1 98 ? 13.393 8.812 -2.535 1.00 73.50 98 GLY A C 1
ATOM 704 O O . GLY A 1 98 ? 13.220 9.895 -1.967 1.00 73.50 98 GLY A O 1
ATOM 705 N N . GLU A 1 99 ? 14.108 8.703 -3.656 1.00 60.09 99 GLU A N 1
ATOM 706 C CA . GLU A 1 99 ? 14.918 9.794 -4.215 1.00 60.09 99 GLU A CA 1
ATOM 707 C C . GLU A 1 99 ? 14.212 10.550 -5.352 1.00 60.09 99 GLU A C 1
ATOM 709 O O . GLU A 1 99 ? 14.568 11.696 -5.643 1.00 60.09 99 GLU A O 1
ATOM 714 N N . GLU A 1 100 ? 13.174 9.964 -5.957 1.00 64.94 100 GLU A N 1
ATOM 715 C CA . GLU A 1 100 ? 12.507 10.528 -7.133 1.00 64.94 100 GLU A CA 1
ATOM 716 C C . GLU A 1 100 ? 10.984 10.660 -6.993 1.00 64.94 100 GLU A C 1
ATOM 718 O O . GLU A 1 100 ? 10.280 9.840 -6.403 1.00 64.94 100 GLU A O 1
ATOM 723 N N . THR A 1 101 ? 10.444 11.725 -7.594 1.00 74.94 101 THR A N 1
ATOM 724 C CA . THR A 1 101 ? 9.006 11.850 -7.825 1.00 74.94 101 THR A CA 1
ATOM 725 C C . THR A 1 101 ? 8.607 11.002 -9.029 1.00 74.94 101 THR A C 1
ATOM 727 O O . THR A 1 101 ? 9.074 11.236 -10.144 1.00 74.94 101 THR A O 1
ATOM 730 N N . VAL A 1 102 ? 7.690 10.056 -8.818 1.00 78.62 102 VAL A N 1
ATOM 731 C CA . VAL A 1 102 ? 7.095 9.226 -9.877 1.00 78.62 102 VAL A CA 1
ATOM 732 C C . VAL A 1 102 ? 6.273 10.121 -10.815 1.00 78.62 102 VAL A C 1
ATOM 734 O O . VAL A 1 102 ? 5.118 10.440 -10.538 1.00 78.62 102 VAL A O 1
ATOM 737 N N . GLN A 1 103 ? 6.895 10.613 -11.889 1.00 71.50 103 GLN A N 1
ATOM 738 C CA . GLN A 1 103 ? 6.261 11.511 -12.868 1.00 71.50 103 GLN A CA 1
ATOM 739 C C . GLN A 1 103 ? 5.727 10.770 -14.098 1.00 71.50 103 GLN A C 1
ATOM 741 O O . GLN A 1 103 ? 4.671 11.132 -14.609 1.00 71.50 103 GLN A O 1
ATOM 746 N N . GLU A 1 104 ? 6.432 9.736 -14.557 1.00 83.69 104 GLU A N 1
ATOM 747 C CA . GLU A 1 104 ? 6.063 8.941 -15.732 1.00 83.69 104 GLU A CA 1
ATOM 748 C C . GLU A 1 104 ? 5.852 7.484 -15.317 1.00 83.69 104 GLU A C 1
ATOM 750 O O . GLU A 1 104 ? 6.789 6.703 -15.322 1.00 83.69 104 GLU A O 1
ATOM 755 N N . GLU A 1 105 ? 4.627 7.136 -14.910 1.00 84.50 105 GLU A N 1
ATOM 756 C CA . GLU A 1 105 ? 4.240 5.860 -14.266 1.00 84.50 105 GLU A CA 1
ATOM 757 C C . GLU A 1 105 ? 4.662 4.603 -15.059 1.00 84.50 105 GLU A C 1
ATOM 759 O O . GLU A 1 105 ? 4.889 3.545 -14.473 1.00 84.50 105 GLU A O 1
ATOM 764 N N . SER A 1 106 ? 4.827 4.725 -16.378 1.00 87.81 106 SER A N 1
ATOM 765 C CA . SER A 1 106 ? 5.245 3.644 -17.281 1.00 87.81 106 SER A CA 1
ATOM 766 C C . SER A 1 106 ? 6.721 3.257 -17.206 1.00 87.81 106 SER A C 1
ATOM 768 O O . SER A 1 106 ? 7.091 2.143 -17.596 1.00 87.81 106 SER A O 1
ATOM 770 N N . ASP A 1 107 ? 7.569 4.131 -16.667 1.00 89.00 107 ASP A N 1
ATOM 771 C CA . ASP A 1 107 ? 9.002 3.866 -16.470 1.00 89.00 107 ASP A CA 1
ATOM 772 C C . ASP A 1 107 ? 9.304 3.123 -15.160 1.00 89.00 107 ASP A C 1
ATOM 774 O O . ASP A 1 107 ? 10.465 2.870 -14.824 1.00 89.00 107 ASP A O 1
ATOM 778 N N . TRP A 1 108 ? 8.253 2.758 -14.426 1.00 91.88 108 TRP A N 1
ATOM 779 C CA . TRP A 1 108 ? 8.349 2.160 -13.107 1.00 91.88 108 TRP A CA 1
ATOM 780 C C . TRP A 1 108 ? 7.724 0.771 -13.081 1.00 91.88 108 TRP A C 1
ATOM 782 O O . TRP A 1 108 ? 6.635 0.553 -13.621 1.00 91.88 108 TRP A O 1
ATOM 792 N N . THR A 1 109 ? 8.381 -0.147 -12.380 1.00 94.62 109 THR A N 1
ATOM 793 C CA . THR A 1 109 ? 7.873 -1.495 -12.118 1.00 94.62 109 THR A CA 1
ATOM 794 C C . THR A 1 109 ? 7.399 -1.599 -10.672 1.00 94.62 109 THR A C 1
ATOM 796 O O . THR A 1 109 ? 8.115 -1.219 -9.744 1.00 94.62 109 THR A O 1
ATOM 799 N N . VAL A 1 110 ? 6.195 -2.135 -10.462 1.00 95.75 110 VAL A N 1
ATOM 800 C CA . VAL A 1 110 ? 5.636 -2.381 -9.127 1.00 95.75 110 VAL A CA 1
ATOM 801 C C . VAL A 1 110 ? 6.415 -3.498 -8.439 1.00 95.75 110 VAL A C 1
ATOM 803 O O . VAL A 1 110 ? 6.499 -4.616 -8.938 1.00 95.75 110 VAL A O 1
ATOM 806 N N . THR A 1 111 ? 6.958 -3.211 -7.262 1.00 95.00 111 THR A N 1
ATOM 807 C CA . THR A 1 111 ? 7.734 -4.156 -6.445 1.00 95.00 111 THR A CA 1
ATOM 808 C C . THR A 1 111 ? 6.951 -4.665 -5.239 1.00 95.00 111 THR A C 1
ATOM 810 O O . THR A 1 111 ? 7.181 -5.785 -4.788 1.00 95.00 111 THR A O 1
ATOM 813 N N . ALA A 1 112 ? 5.994 -3.880 -4.742 1.00 94.50 112 ALA A N 1
ATOM 814 C CA . ALA A 1 112 ? 5.047 -4.298 -3.716 1.00 94.50 112 ALA A CA 1
ATOM 815 C C . ALA A 1 112 ? 3.744 -3.494 -3.818 1.00 94.50 112 ALA A C 1
ATOM 817 O O . ALA A 1 112 ? 3.712 -2.408 -4.393 1.00 94.50 112 ALA A O 1
ATOM 818 N N . GLN A 1 113 ? 2.671 -4.015 -3.228 1.00 96.06 113 GLN A N 1
ATOM 819 C CA . GLN A 1 113 ? 1.370 -3.349 -3.183 1.00 96.06 113 GLN A CA 1
ATOM 820 C C . GLN A 1 113 ? 0.751 -3.423 -1.788 1.00 96.06 113 GLN A C 1
ATOM 822 O O . GLN A 1 113 ? 0.941 -4.400 -1.059 1.00 96.06 113 GLN A O 1
ATOM 827 N N . GLY A 1 114 ? -0.016 -2.394 -1.443 1.00 93.25 114 GLY A N 1
ATOM 828 C CA . GLY A 1 114 ? -0.814 -2.314 -0.229 1.00 93.25 114 GLY A CA 1
ATOM 829 C C . GLY A 1 114 ? -2.214 -1.769 -0.533 1.00 93.25 114 GLY A C 1
ATOM 830 O O . GLY A 1 114 ? -2.306 -0.702 -1.143 1.00 93.25 114 GLY A O 1
ATOM 831 N N . PRO A 1 115 ? -3.303 -2.426 -0.089 1.00 93.38 115 PRO A N 1
ATOM 832 C CA . PRO A 1 115 ? -3.363 -3.725 0.593 1.00 93.38 115 PRO A CA 1
ATOM 833 C C . PRO A 1 115 ? -2.823 -4.888 -0.258 1.00 93.38 115 PRO A C 1
ATOM 835 O O . PRO A 1 115 ? -2.653 -4.764 -1.471 1.00 93.38 115 PRO A O 1
ATOM 838 N N . GLN A 1 116 ? -2.524 -6.018 0.390 1.00 91.38 116 GLN A N 1
ATOM 839 C CA . GLN A 1 116 ? -2.014 -7.208 -0.295 1.00 91.38 116 GLN A CA 1
ATOM 840 C C . GLN A 1 116 ? -3.034 -7.740 -1.307 1.00 91.38 116 GLN A C 1
ATOM 842 O O . GLN A 1 116 ? -4.242 -7.547 -1.151 1.00 91.38 116 GLN A O 1
ATOM 847 N N . ALA A 1 117 ? -2.538 -8.431 -2.332 1.00 92.75 117 ALA A N 1
ATOM 848 C CA . ALA A 1 117 ? -3.389 -9.121 -3.291 1.00 92.75 117 ALA A CA 1
ATOM 849 C C . ALA A 1 117 ? -4.410 -10.030 -2.583 1.00 92.75 117 ALA A C 1
ATOM 851 O O . ALA A 1 117 ? -4.156 -10.536 -1.489 1.00 92.75 117 ALA A O 1
ATOM 852 N N . ASP A 1 118 ? -5.581 -10.174 -3.198 1.00 91.38 118 ASP A N 1
ATOM 853 C CA . ASP A 1 118 ? -6.727 -10.966 -2.743 1.00 91.38 118 ASP A CA 1
ATOM 854 C C . ASP A 1 118 ? -7.372 -10.498 -1.422 1.00 91.38 118 ASP A C 1
ATOM 856 O O . ASP A 1 118 ? -8.377 -11.057 -0.976 1.00 91.38 118 ASP A O 1
ATOM 860 N N . THR A 1 119 ? -6.869 -9.419 -0.817 1.00 94.19 119 THR A N 1
ATOM 861 C CA . THR A 1 119 ? -7.496 -8.785 0.350 1.00 94.19 119 THR A CA 1
ATOM 862 C C . THR A 1 119 ? -8.743 -8.016 -0.079 1.00 94.19 119 THR A C 1
ATOM 864 O O . THR A 1 119 ? -8.750 -7.371 -1.125 1.00 94.19 119 THR A O 1
ATOM 867 N N . GLN A 1 120 ? -9.809 -8.043 0.726 1.00 92.81 120 GLN A N 1
ATOM 868 C CA . GLN A 1 120 ? -10.968 -7.179 0.493 1.00 92.81 120 GLN A CA 1
ATOM 869 C C . GLN A 1 120 ? -10.653 -5.744 0.914 1.00 92.81 120 GLN A C 1
ATOM 871 O O . GLN A 1 120 ? -10.366 -5.495 2.083 1.00 92.81 120 GLN A O 1
ATOM 876 N N . ALA A 1 121 ? -10.764 -4.808 -0.024 1.00 91.94 121 ALA A N 1
ATOM 877 C CA . ALA A 1 121 ? -10.587 -3.384 0.228 1.00 91.94 121 ALA A CA 1
ATOM 878 C C . ALA A 1 121 ? -11.791 -2.582 -0.300 1.00 91.94 121 ALA A C 1
ATOM 880 O O . ALA A 1 121 ? -12.444 -3.024 -1.252 1.00 91.94 121 ALA A O 1
ATOM 881 N N . PRO A 1 122 ? -12.126 -1.429 0.308 1.00 93.19 122 PRO A N 1
ATOM 882 C CA . PRO A 1 122 ? -13.146 -0.525 -0.204 1.00 93.19 122 PRO A CA 1
ATOM 883 C C . PRO A 1 122 ? -12.744 -0.019 -1.588 1.00 93.19 122 PRO A C 1
ATOM 885 O O . PRO A 1 122 ? -11.593 0.361 -1.798 1.00 93.19 122 PRO A O 1
ATOM 888 N N . VAL A 1 123 ? -13.700 0.050 -2.512 1.00 93.06 123 VAL A N 1
ATOM 889 C CA . VAL A 1 123 ? -13.444 0.554 -3.874 1.00 93.06 123 VAL A CA 1
ATOM 890 C C . VAL A 1 123 ? -13.002 2.022 -3.905 1.00 93.06 123 VAL A C 1
ATOM 892 O O . VAL A 1 123 ? -12.276 2.422 -4.812 1.00 93.06 123 VAL A O 1
ATOM 895 N N . ASP A 1 124 ? -13.387 2.793 -2.884 1.00 92.00 124 ASP A N 1
ATOM 896 C CA . ASP A 1 124 ? -13.038 4.207 -2.706 1.00 92.00 124 ASP A CA 1
ATOM 897 C C . ASP A 1 124 ? -11.718 4.414 -1.925 1.00 92.00 124 ASP A C 1
ATOM 899 O O . ASP A 1 124 ? -11.389 5.538 -1.548 1.00 92.00 124 ASP A O 1
ATOM 903 N N . GLN A 1 125 ? -10.977 3.346 -1.602 1.00 90.88 125 GLN A N 1
ATOM 904 C CA . GLN A 1 125 ? -9.686 3.449 -0.916 1.00 90.88 125 GLN A CA 1
ATOM 905 C C . GLN A 1 125 ? -8.539 3.535 -1.940 1.00 90.88 125 GLN A C 1
ATOM 907 O O . GLN A 1 125 ? -8.470 2.695 -2.839 1.00 90.88 125 GLN A O 1
ATOM 912 N N . PRO A 1 126 ? -7.584 4.476 -1.794 1.00 91.31 126 PRO A N 1
ATOM 913 C CA . PRO A 1 126 ? -6.396 4.498 -2.640 1.00 91.31 126 PRO A CA 1
ATOM 914 C C . PRO A 1 126 ? -5.485 3.300 -2.339 1.00 91.31 126 PRO A C 1
ATOM 916 O O . PRO A 1 126 ? -5.128 3.041 -1.186 1.00 91.31 126 PRO A O 1
ATOM 919 N N . ILE A 1 127 ? -5.076 2.596 -3.393 1.00 95.06 127 ILE A N 1
ATOM 920 C CA . ILE A 1 127 ? -4.112 1.492 -3.328 1.00 95.06 127 ILE A CA 1
ATOM 921 C C . ILE A 1 127 ? -2.702 2.068 -3.443 1.00 95.06 127 ILE A C 1
ATOM 923 O O . ILE A 1 127 ? -2.415 2.837 -4.357 1.00 95.06 127 ILE A O 1
ATOM 927 N N . THR A 1 128 ? -1.813 1.709 -2.521 1.00 95.31 128 THR A N 1
ATOM 928 C CA . THR A 1 128 ? -0.413 2.145 -2.551 1.00 95.31 128 THR A CA 1
ATOM 929 C C . THR A 1 128 ? 0.444 1.121 -3.279 1.00 95.31 128 THR A C 1
ATOM 931 O O . THR A 1 128 ? 0.474 -0.048 -2.901 1.00 95.31 128 THR A O 1
ATOM 934 N N . LEU A 1 129 ? 1.168 1.563 -4.302 1.00 95.38 129 LEU A N 1
ATOM 935 C CA . LEU A 1 129 ? 2.088 0.754 -5.088 1.00 95.38 129 LEU A CA 1
ATOM 936 C C . LEU A 1 129 ? 3.518 1.218 -4.817 1.00 95.38 129 LEU A C 1
ATOM 938 O O . LEU A 1 129 ? 3.887 2.352 -5.120 1.00 95.38 129 LEU A O 1
ATOM 942 N N . MET A 1 130 ? 4.325 0.331 -4.244 1.00 94.44 130 MET A N 1
ATOM 943 C CA . MET A 1 130 ? 5.766 0.532 -4.161 1.00 94.44 130 MET A CA 1
ATOM 944 C C . MET A 1 130 ? 6.358 0.223 -5.529 1.00 94.44 130 MET A C 1
ATOM 946 O O . MET A 1 130 ? 6.089 -0.842 -6.090 1.00 94.44 130 MET A O 1
ATOM 950 N N . VAL A 1 131 ? 7.165 1.124 -6.066 1.00 94.00 131 VAL A N 1
ATOM 951 C CA . VAL A 1 131 ? 7.713 1.013 -7.414 1.00 94.00 131 VAL A CA 1
ATOM 952 C C . VAL A 1 131 ? 9.219 1.223 -7.433 1.00 94.00 131 VAL A C 1
ATOM 954 O O . VAL A 1 131 ? 9.766 1.855 -6.537 1.00 94.00 131 VAL A O 1
ATOM 957 N N . ARG A 1 132 ? 9.882 0.681 -8.456 1.00 92.56 132 ARG A N 1
ATOM 958 C CA . ARG A 1 132 ? 11.299 0.915 -8.746 1.00 92.56 132 ARG A CA 1
ATOM 959 C C . ARG A 1 132 ? 11.470 1.409 -10.179 1.00 92.56 132 ARG A C 1
ATOM 961 O O . ARG A 1 132 ? 10.739 0.971 -11.068 1.00 92.56 132 ARG A O 1
ATOM 968 N N . HIS A 1 133 ? 12.414 2.322 -10.384 1.00 90.12 133 HIS A N 1
ATOM 969 C CA . HIS A 1 133 ? 12.682 2.935 -11.679 1.00 90.12 133 HIS A CA 1
ATOM 970 C C . HIS A 1 133 ? 13.536 2.028 -12.583 1.00 90.12 133 HIS A C 1
ATOM 972 O O . HIS A 1 133 ? 14.728 1.835 -12.338 1.00 90.12 133 HIS A O 1
ATOM 978 N N . ASP A 1 134 ? 12.990 1.550 -13.703 1.00 82.25 134 ASP A N 1
ATOM 979 C CA . ASP A 1 134 ? 13.668 0.536 -14.532 1.00 82.25 134 ASP A CA 1
ATOM 980 C C . ASP A 1 134 ? 14.969 1.041 -15.183 1.00 82.25 134 ASP A C 1
ATOM 982 O O . ASP A 1 134 ? 15.910 0.280 -15.435 1.00 82.25 134 ASP A O 1
ATOM 986 N N . ARG A 1 135 ? 15.058 2.349 -15.459 1.00 69.81 135 ARG A N 1
ATOM 987 C CA . ARG A 1 135 ? 16.268 2.968 -16.023 1.00 69.81 135 ARG A CA 1
ATOM 988 C C . ARG A 1 135 ? 17.445 2.954 -15.042 1.00 69.81 135 ARG A C 1
ATOM 990 O O . ARG A 1 135 ? 18.593 2.869 -15.486 1.00 69.81 135 ARG A O 1
ATOM 997 N N . ALA A 1 136 ? 17.180 3.026 -13.738 1.00 62.97 136 ALA A N 1
ATOM 998 C CA . ALA A 1 136 ? 18.212 2.966 -12.710 1.00 62.97 136 ALA A CA 1
ATOM 999 C C . ALA A 1 136 ? 18.780 1.542 -12.604 1.00 62.97 136 ALA A C 1
ATOM 1001 O O . ALA A 1 136 ? 20.002 1.374 -12.644 1.00 62.97 136 ALA A O 1
ATOM 1002 N N . ASP A 1 137 ? 17.922 0.514 -12.612 1.00 58.41 137 ASP A N 1
ATOM 1003 C CA . ASP A 1 137 ? 18.343 -0.894 -12.616 1.00 58.41 137 ASP A CA 1
ATOM 1004 C C . ASP A 1 137 ? 19.128 -1.270 -13.880 1.00 58.41 137 ASP A C 1
ATOM 1006 O O . ASP A 1 137 ? 20.129 -1.986 -13.795 1.00 58.41 137 ASP A O 1
ATOM 1010 N N . ALA A 1 138 ? 18.737 -0.764 -15.055 1.00 60.28 138 ALA A N 1
ATOM 1011 C CA . ALA A 1 138 ? 19.471 -1.003 -16.299 1.00 60.28 138 ALA A CA 1
ATOM 1012 C C . ALA A 1 138 ? 20.878 -0.375 -16.272 1.00 60.28 138 ALA A C 1
ATOM 1014 O O . ALA A 1 138 ? 21.842 -0.975 -16.753 1.00 60.28 138 ALA A O 1
ATOM 1015 N N . SER A 1 139 ? 21.016 0.813 -15.674 1.00 56.97 139 SER A N 1
ATOM 1016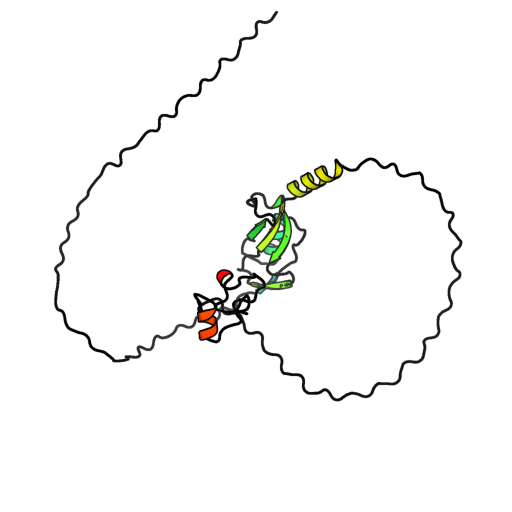 C CA . SER A 1 139 ? 22.298 1.518 -15.533 1.00 56.97 139 SER A CA 1
ATOM 1017 C C . SER A 1 139 ? 23.207 0.885 -14.466 1.00 56.97 139 SER A C 1
ATOM 1019 O O . SER A 1 139 ? 24.422 0.773 -14.663 1.00 56.97 139 SER A O 1
ATOM 1021 N N . ALA A 1 140 ? 22.630 0.407 -13.359 1.00 56.97 140 ALA A N 1
ATOM 1022 C CA . ALA A 1 140 ? 23.341 -0.347 -12.326 1.00 56.97 140 ALA A CA 1
ATOM 1023 C C . ALA A 1 140 ? 23.779 -1.729 -12.838 1.00 56.97 140 ALA A C 1
ATOM 1025 O O . ALA A 1 140 ? 24.926 -2.131 -12.634 1.00 56.97 140 ALA A O 1
ATOM 1026 N N . SER A 1 141 ? 22.910 -2.408 -13.593 1.00 54.88 141 SER A N 1
ATOM 1027 C CA . SER A 1 141 ? 23.226 -3.684 -14.239 1.00 54.88 141 SER A CA 1
ATOM 1028 C C . SER A 1 141 ? 24.339 -3.516 -15.270 1.00 54.88 141 SER A C 1
ATOM 1030 O O . SER A 1 141 ? 25.300 -4.273 -15.236 1.00 54.88 141 SER A O 1
ATOM 1032 N N . ALA A 1 142 ? 24.302 -2.478 -16.114 1.00 52.84 142 ALA A N 1
ATOM 1033 C CA . ALA A 1 142 ? 25.374 -2.195 -17.074 1.00 52.84 142 ALA A CA 1
ATOM 1034 C C . ALA A 1 142 ? 26.722 -1.852 -16.405 1.00 52.84 142 ALA A C 1
ATOM 1036 O O . ALA A 1 142 ? 27.778 -2.162 -16.956 1.00 52.84 142 ALA A O 1
ATOM 1037 N N . SER A 1 143 ? 26.697 -1.254 -15.210 1.00 51.22 143 SER A N 1
ATOM 1038 C CA . SER A 1 143 ? 27.912 -0.943 -14.441 1.00 51.22 143 SER A CA 1
ATOM 1039 C C . SER A 1 143 ? 28.513 -2.173 -13.747 1.00 51.22 143 SER A C 1
ATOM 1041 O O . SER A 1 143 ? 29.728 -2.228 -13.560 1.00 51.22 143 SER A O 1
ATOM 1043 N N . ALA A 1 144 ? 27.704 -3.187 -13.423 1.00 50.28 144 ALA A N 1
ATOM 1044 C CA . ALA A 1 144 ? 28.186 -4.450 -12.861 1.00 50.28 144 ALA A CA 1
ATOM 1045 C C . ALA A 1 144 ? 28.872 -5.351 -13.910 1.00 50.28 144 ALA A C 1
ATOM 1047 O O . ALA A 1 144 ? 29.827 -6.047 -13.574 1.00 50.28 144 ALA A O 1
ATOM 1048 N N . VAL A 1 145 ? 28.464 -5.290 -15.187 1.00 51.75 145 VAL A N 1
ATOM 1049 C CA . VAL A 1 145 ? 29.092 -6.089 -16.268 1.00 51.75 145 VAL A CA 1
ATOM 1050 C C . VAL A 1 145 ? 30.463 -5.534 -16.700 1.00 51.75 145 VAL A C 1
ATOM 1052 O O . VAL A 1 145 ? 31.262 -6.244 -17.300 1.00 51.75 145 VAL A O 1
ATOM 1055 N N . ALA A 1 146 ? 30.800 -4.283 -16.366 1.00 49.91 146 ALA A N 1
ATOM 1056 C CA . ALA A 1 146 ? 32.074 -3.665 -16.760 1.00 49.91 146 ALA A CA 1
ATOM 1057 C C . ALA A 1 146 ? 33.284 -4.056 -15.878 1.00 49.91 146 ALA A C 1
ATOM 1059 O O . ALA A 1 146 ? 34.387 -3.559 -16.109 1.00 49.91 146 ALA A O 1
ATOM 1060 N N . THR A 1 147 ? 33.105 -4.943 -14.888 1.00 46.78 147 THR A N 1
ATOM 1061 C CA . THR A 1 147 ? 34.185 -5.398 -13.990 1.00 46.78 147 THR A CA 1
ATOM 1062 C C . THR A 1 147 ? 34.189 -6.919 -13.794 1.00 46.78 147 THR A C 1
ATOM 1064 O O . THR A 1 147 ? 34.389 -7.402 -12.685 1.00 46.78 147 THR A O 1
ATOM 1067 N N . GLU A 1 148 ? 33.983 -7.701 -14.854 1.00 50.12 148 GLU A N 1
ATOM 1068 C CA . GLU A 1 148 ? 34.329 -9.127 -14.837 1.00 50.12 148 GLU A CA 1
ATOM 1069 C C . GLU A 1 148 ? 35.730 -9.295 -15.459 1.00 50.12 148 GLU A C 1
ATOM 1071 O O . GLU A 1 148 ? 35.909 -8.994 -16.642 1.00 50.12 148 GLU A O 1
ATOM 1076 N N . PRO A 1 149 ? 36.772 -9.695 -14.699 1.00 49.97 149 PRO A N 1
ATOM 1077 C CA . PRO A 1 149 ? 38.026 -10.100 -15.310 1.00 49.97 149 PRO A CA 1
ATOM 1078 C C . PRO A 1 149 ? 37.756 -11.368 -16.117 1.00 49.97 149 PRO A C 1
ATOM 1080 O O . PRO A 1 149 ? 37.350 -12.386 -15.562 1.00 49.97 149 PRO A O 1
ATOM 1083 N N . GLU A 1 150 ? 38.004 -11.277 -17.420 1.00 53.47 150 GLU A N 1
ATOM 1084 C CA . GLU A 1 150 ? 38.043 -12.364 -18.395 1.00 53.47 150 GLU A CA 1
ATOM 1085 C C . GLU A 1 150 ? 38.910 -13.525 -17.869 1.00 53.47 150 GLU A C 1
ATOM 1087 O O . GLU A 1 150 ? 40.112 -13.608 -18.113 1.00 53.47 150 GLU A O 1
ATOM 1092 N N . SER A 1 151 ? 38.308 -14.419 -17.085 1.00 48.81 151 SER A N 1
ATOM 1093 C CA . SER A 1 151 ? 38.856 -15.739 -16.796 1.00 48.81 151 SER A CA 1
ATOM 1094 C C . SER A 1 151 ? 38.277 -16.671 -17.839 1.00 48.81 151 SER A C 1
ATOM 1096 O O . SER A 1 151 ? 37.128 -17.099 -17.760 1.00 48.81 151 SER A O 1
ATOM 1098 N N . ALA A 1 152 ? 39.089 -16.909 -18.864 1.00 51.81 152 ALA A N 1
ATOM 1099 C CA . ALA A 1 152 ? 38.827 -17.849 -19.934 1.00 51.81 152 ALA A CA 1
ATOM 1100 C C . ALA A 1 152 ? 38.309 -19.191 -19.376 1.00 51.81 152 ALA A C 1
ATOM 1102 O O . ALA A 1 152 ? 38.993 -19.799 -18.546 1.00 51.81 152 ALA A O 1
ATOM 1103 N N . PRO A 1 153 ? 37.146 -19.694 -19.828 1.00 51.50 153 PRO A N 1
ATOM 1104 C CA . PRO A 1 153 ? 36.777 -21.068 -19.553 1.00 51.50 153 PRO A CA 1
ATOM 1105 C C . PRO A 1 153 ? 37.713 -21.987 -20.348 1.00 51.50 153 PRO A C 1
ATOM 1107 O O . PRO A 1 153 ? 37.755 -21.968 -21.580 1.00 51.50 153 PRO A O 1
ATOM 1110 N N . GLU A 1 154 ? 38.495 -22.773 -19.615 1.00 56.12 154 GLU A N 1
ATOM 1111 C CA . GLU A 1 154 ? 39.249 -23.920 -20.116 1.00 56.12 154 GLU A CA 1
ATOM 1112 C C . GLU A 1 154 ? 38.285 -24.892 -20.839 1.00 56.12 154 GLU A C 1
ATOM 1114 O O . GLU A 1 154 ? 37.140 -25.060 -20.404 1.00 56.12 154 GLU A O 1
ATOM 1119 N N . PRO A 1 155 ? 38.671 -25.484 -21.986 1.00 50.19 155 PRO A N 1
ATOM 1120 C CA . PRO A 1 155 ? 37.729 -26.147 -22.877 1.00 50.19 155 PRO A CA 1
ATOM 1121 C C . PRO A 1 155 ? 37.145 -27.428 -22.276 1.00 50.19 155 PRO A C 1
ATOM 1123 O O . PRO A 1 155 ? 37.835 -28.250 -21.676 1.00 50.19 155 PRO A O 1
ATOM 1126 N N . ALA A 1 156 ? 35.850 -27.593 -22.538 1.00 52.53 156 ALA A N 1
ATOM 1127 C CA . ALA A 1 156 ? 35.029 -28.756 -22.253 1.00 52.53 156 ALA A CA 1
ATOM 1128 C C . ALA A 1 156 ? 35.723 -30.091 -22.578 1.00 52.53 156 ALA A C 1
ATOM 1130 O O . ALA A 1 156 ? 36.002 -30.401 -23.739 1.00 52.53 156 ALA A O 1
ATOM 1131 N N . GLN A 1 157 ? 35.908 -30.924 -21.553 1.00 50.19 157 GLN A N 1
ATOM 1132 C CA . GLN A 1 157 ? 36.050 -32.361 -21.746 1.00 50.19 157 GLN A CA 1
ATOM 1133 C C . GLN A 1 157 ? 34.657 -32.976 -21.882 1.00 50.19 157 GLN A C 1
ATOM 1135 O O . GLN A 1 157 ? 33.836 -32.922 -20.968 1.00 50.19 157 GLN A O 1
ATOM 1140 N N . ALA A 1 158 ? 34.403 -33.543 -23.058 1.00 51.41 158 ALA A N 1
ATOM 1141 C CA . ALA A 1 158 ? 33.257 -34.386 -23.337 1.00 51.41 158 ALA A CA 1
ATOM 1142 C C . ALA A 1 158 ? 33.328 -35.648 -22.464 1.00 51.41 158 ALA A C 1
ATOM 1144 O O . ALA A 1 158 ? 34.244 -36.455 -22.619 1.00 51.41 158 ALA A O 1
ATOM 1145 N N . GLN A 1 159 ? 32.366 -35.810 -21.558 1.00 49.53 159 GLN A N 1
ATOM 1146 C CA . GLN A 1 159 ? 32.097 -37.093 -20.920 1.00 49.53 159 GLN A CA 1
ATOM 1147 C C . GLN A 1 159 ? 30.992 -37.802 -21.705 1.00 49.53 159 GLN A C 1
ATOM 1149 O O . GLN A 1 159 ? 29.916 -37.260 -21.956 1.00 49.53 159 GLN A O 1
ATOM 1154 N N . GLU A 1 160 ? 31.348 -38.994 -22.161 1.00 60.19 160 GLU A N 1
ATOM 1155 C CA . GLU A 1 160 ? 30.535 -39.984 -22.855 1.00 60.19 160 GLU A CA 1
ATOM 1156 C C . GLU A 1 160 ? 29.341 -40.404 -21.970 1.00 60.19 160 GLU A C 1
ATOM 1158 O O . GLU A 1 160 ? 29.519 -40.554 -20.760 1.00 60.19 160 GLU A O 1
ATOM 1163 N N . PRO A 1 161 ? 28.118 -40.563 -22.510 1.00 51.88 161 PRO A N 1
ATOM 1164 C CA . PRO A 1 161 ? 26.975 -40.961 -21.699 1.00 51.88 161 PRO A CA 1
ATOM 1165 C C . PRO A 1 161 ? 27.124 -42.423 -21.258 1.00 51.88 161 PRO A C 1
ATOM 1167 O O . PRO A 1 161 ? 27.096 -43.336 -22.085 1.00 51.88 161 PRO A O 1
ATOM 1170 N N . GLU A 1 162 ? 27.256 -42.642 -19.949 1.00 61.25 162 GLU A N 1
ATOM 1171 C CA . GLU A 1 162 ? 27.106 -43.966 -19.343 1.00 61.25 162 GLU A CA 1
ATOM 1172 C C . GLU A 1 162 ? 25.693 -44.528 -19.600 1.00 61.25 162 GLU A C 1
ATOM 1174 O O . GLU A 1 162 ? 24.713 -43.774 -19.662 1.00 61.25 162 GLU A O 1
ATOM 1179 N N . PRO A 1 163 ? 25.567 -45.855 -19.785 1.00 56.81 163 PRO A N 1
ATOM 1180 C CA . PRO A 1 163 ? 24.310 -46.486 -20.148 1.00 56.81 163 PRO A CA 1
ATOM 1181 C C . PRO A 1 163 ? 23.278 -46.398 -19.019 1.00 56.81 163 PRO A C 1
ATOM 1183 O O . PRO A 1 163 ? 23.591 -46.469 -17.832 1.00 56.81 163 PRO A O 1
ATOM 1186 N N . ALA A 1 164 ? 22.021 -46.277 -19.442 1.00 60.62 164 ALA A N 1
ATOM 1187 C CA . ALA A 1 164 ? 20.836 -46.233 -18.604 1.00 60.62 164 ALA A CA 1
ATOM 1188 C C . ALA A 1 164 ? 20.813 -47.358 -17.547 1.00 60.62 164 ALA A C 1
ATOM 1190 O O . ALA A 1 164 ? 20.980 -48.526 -17.911 1.00 60.62 164 ALA A O 1
ATOM 1191 N N . PRO A 1 165 ? 20.540 -47.048 -16.265 1.00 60.28 165 PRO A N 1
ATOM 1192 C CA . PRO A 1 165 ? 20.236 -48.079 -15.292 1.00 60.28 165 PRO A CA 1
ATOM 1193 C C . PRO A 1 165 ? 18.889 -48.736 -15.625 1.00 60.28 165 PRO A C 1
ATOM 1195 O O . PRO A 1 165 ? 17.881 -48.081 -15.897 1.00 60.28 165 PRO A O 1
ATOM 1198 N N . GLU A 1 166 ? 18.925 -50.062 -15.612 1.00 63.41 166 GLU A N 1
ATOM 1199 C CA . GLU A 1 166 ? 17.816 -51.003 -15.731 1.00 63.41 166 GLU A CA 1
ATOM 1200 C C . GLU A 1 166 ? 16.678 -50.668 -14.735 1.00 63.41 166 GLU A C 1
ATOM 1202 O O . GLU A 1 166 ? 16.955 -50.219 -13.618 1.00 63.41 166 GLU A O 1
ATOM 1207 N N . PRO A 1 167 ? 15.394 -50.847 -15.104 1.00 55.69 167 PRO A N 1
ATOM 1208 C CA . PRO A 1 167 ? 14.262 -50.469 -14.261 1.00 55.69 167 PRO A CA 1
ATOM 1209 C C . PRO A 1 167 ? 14.274 -51.204 -12.915 1.00 55.69 167 PRO A C 1
ATOM 1211 O O . PRO A 1 167 ? 14.128 -52.426 -12.845 1.00 55.69 167 PRO A O 1
ATOM 1214 N N . ALA A 1 168 ? 14.391 -50.432 -11.834 1.00 56.81 168 ALA A N 1
ATOM 1215 C CA . ALA A 1 168 ? 14.147 -50.908 -10.483 1.00 56.81 168 ALA A CA 1
ATOM 1216 C C . ALA A 1 168 ? 12.689 -51.383 -10.359 1.00 56.81 168 ALA A C 1
ATOM 1218 O O . ALA A 1 168 ? 11.747 -50.692 -10.750 1.00 56.81 168 ALA A O 1
ATOM 1219 N N . GLN A 1 169 ? 12.530 -52.598 -9.845 1.00 61.44 169 GLN A N 1
ATOM 1220 C CA . GLN A 1 169 ? 11.253 -53.273 -9.655 1.00 61.44 169 GLN A CA 1
ATOM 1221 C C . GLN A 1 169 ? 10.312 -52.474 -8.729 1.00 61.44 169 GLN A C 1
ATOM 1223 O O . GLN A 1 169 ? 10.792 -51.783 -7.827 1.00 61.44 169 GLN A O 1
ATOM 1228 N N . PRO A 1 170 ? 8.981 -52.588 -8.895 1.00 63.34 170 PRO A N 1
ATOM 1229 C CA . PRO A 1 170 ? 8.015 -52.028 -7.955 1.00 63.34 170 PRO A CA 1
ATOM 1230 C C . PRO A 1 170 ? 8.229 -52.614 -6.556 1.00 63.34 170 PRO A C 1
ATOM 1232 O O . PRO A 1 170 ? 8.145 -53.827 -6.370 1.00 63.34 170 PRO A O 1
ATOM 1235 N N . GLN A 1 171 ? 8.503 -51.756 -5.576 1.00 58.94 171 GLN A N 1
ATOM 1236 C CA . GLN A 1 171 ? 8.462 -52.142 -4.171 1.00 58.94 171 GLN A CA 1
ATOM 1237 C C . GLN A 1 171 ? 7.000 -52.389 -3.779 1.00 58.94 171 GLN A C 1
ATOM 1239 O O . GLN A 1 171 ? 6.134 -51.536 -3.973 1.00 58.94 171 GLN A O 1
ATOM 1244 N N . GLU A 1 172 ? 6.736 -53.593 -3.282 1.00 67.00 172 GLU A N 1
ATOM 1245 C CA . GLU A 1 172 ? 5.479 -53.993 -2.656 1.00 67.00 172 GLU A CA 1
ATOM 1246 C C . GLU A 1 172 ? 5.202 -53.063 -1.457 1.00 67.00 172 GLU A C 1
ATOM 1248 O O . GLU A 1 172 ? 6.117 -52.830 -0.662 1.00 67.00 172 GLU A O 1
ATOM 1253 N N . PRO A 1 173 ? 4.003 -52.466 -1.328 1.00 62.03 173 PRO A N 1
ATOM 1254 C CA . PRO A 1 173 ? 3.724 -51.544 -0.235 1.00 62.03 173 PRO A CA 1
ATOM 1255 C C . PRO A 1 173 ? 3.732 -52.295 1.100 1.00 62.03 173 PRO A C 1
ATOM 1257 O O . PRO A 1 173 ? 3.002 -53.272 1.279 1.00 62.03 173 PRO A O 1
ATOM 1260 N N . GLU A 1 174 ? 4.545 -51.817 2.043 1.00 68.50 174 GLU A N 1
ATOM 1261 C CA . GLU A 1 174 ? 4.495 -52.254 3.437 1.00 68.50 174 GLU A CA 1
ATOM 1262 C C . GLU A 1 174 ? 3.075 -52.080 4.013 1.00 68.50 174 GLU A C 1
ATOM 1264 O O . GLU A 1 174 ? 2.366 -51.128 3.661 1.00 68.50 174 GLU A O 1
ATOM 1269 N N . PRO A 1 175 ? 2.628 -52.991 4.898 1.00 62.56 175 PRO A N 1
ATOM 1270 C CA . PRO A 1 175 ? 1.308 -52.907 5.499 1.00 62.56 175 PRO A CA 1
ATOM 1271 C C . PRO A 1 175 ? 1.182 -51.640 6.353 1.00 62.56 175 PRO A C 1
ATOM 1273 O O . PRO A 1 175 ? 2.069 -51.289 7.130 1.00 62.56 175 PRO A O 1
ATOM 1276 N N . ALA A 1 176 ? 0.042 -50.968 6.200 1.00 68.69 176 ALA A N 1
ATOM 1277 C CA . ALA A 1 176 ? -0.315 -49.768 6.940 1.00 68.69 176 ALA A CA 1
ATOM 1278 C C . ALA A 1 176 ? -0.224 -49.989 8.466 1.00 68.69 176 ALA A C 1
ATOM 1280 O O . ALA A 1 176 ? -0.678 -51.029 8.953 1.00 68.69 176 ALA A O 1
ATOM 1281 N N . PRO A 1 177 ? 0.310 -49.020 9.234 1.00 64.94 177 PRO A N 1
ATOM 1282 C CA . PRO A 1 177 ? 0.287 -49.088 10.686 1.00 64.94 177 PRO A CA 1
ATOM 1283 C C . PRO A 1 177 ? -1.156 -49.072 11.212 1.00 64.94 177 PRO A C 1
ATOM 1285 O O . PRO A 1 177 ? -2.031 -48.372 10.699 1.00 64.94 177 PRO A O 1
ATOM 1288 N N . GLU A 1 178 ? -1.378 -49.877 12.247 1.00 66.88 178 GLU A N 1
ATOM 1289 C CA . GLU A 1 178 ? -2.630 -50.038 12.985 1.00 66.88 178 GLU A CA 1
ATOM 1290 C C . GLU A 1 178 ? -3.149 -48.684 13.534 1.00 66.88 178 GLU A C 1
ATOM 1292 O O . GLU A 1 178 ? -2.338 -47.823 13.889 1.00 66.88 178 GLU A O 1
ATOM 1297 N N . PRO A 1 179 ? -4.476 -48.449 13.611 1.00 58.34 179 PRO A N 1
ATOM 1298 C CA . PRO A 1 179 ? -5.024 -47.155 14.012 1.00 58.34 179 PRO A CA 1
ATOM 1299 C C . PRO A 1 179 ? -4.592 -46.755 15.427 1.00 58.34 179 PRO A C 1
ATOM 1301 O O . PRO A 1 179 ? -4.911 -47.434 16.405 1.00 58.34 179 PRO A O 1
ATOM 1304 N N . ALA A 1 180 ? -3.925 -45.607 15.548 1.00 62.53 180 ALA A N 1
ATOM 1305 C CA . ALA A 1 180 ? -3.752 -44.940 16.829 1.00 62.53 180 ALA A CA 1
ATOM 1306 C C . ALA A 1 180 ? -5.136 -44.592 17.404 1.00 62.53 180 ALA A C 1
ATOM 1308 O O . ALA A 1 180 ? -5.974 -43.996 16.724 1.00 62.53 180 ALA A O 1
ATOM 1309 N N . GLN A 1 181 ? -5.387 -44.997 18.649 1.00 60.00 181 GLN A N 1
ATOM 1310 C CA . GLN A 1 181 ? -6.626 -44.675 19.354 1.00 60.00 181 GLN A CA 1
ATOM 1311 C C . GLN A 1 181 ? -6.820 -43.149 19.453 1.00 60.00 181 GLN A C 1
ATOM 1313 O O . GLN A 1 181 ? -5.831 -42.430 19.626 1.00 60.00 181 GLN A O 1
ATOM 1318 N N . PRO A 1 182 ? -8.062 -42.634 19.390 1.00 62.06 182 PRO A N 1
ATOM 1319 C CA . PRO A 1 182 ? -8.333 -41.216 19.601 1.00 62.06 182 PRO A CA 1
ATOM 1320 C C . PRO A 1 182 ? -7.911 -40.790 21.011 1.00 62.06 182 PRO A C 1
ATOM 1322 O O . PRO A 1 182 ? -8.451 -41.285 22.000 1.00 62.06 182 PRO A O 1
ATOM 1325 N N . GLN A 1 183 ? -6.955 -39.867 21.107 1.00 60.12 183 GLN A N 1
ATOM 1326 C CA . GLN A 1 183 ? -6.748 -39.102 22.332 1.00 60.12 183 GLN A CA 1
ATOM 1327 C C . GLN A 1 183 ? -7.877 -38.071 22.436 1.00 60.12 183 GLN A C 1
ATOM 1329 O O . GLN A 1 183 ? -8.135 -37.324 21.492 1.00 60.12 183 GLN A O 1
ATOM 1334 N N . GLU A 1 184 ? -8.576 -38.074 23.568 1.00 66.50 184 GLU A N 1
ATOM 1335 C CA . GLU A 1 184 ? -9.570 -37.064 23.928 1.00 66.50 184 GLU A CA 1
ATOM 1336 C C . GLU A 1 184 ? -8.865 -35.697 24.024 1.00 66.50 184 GLU A C 1
ATOM 1338 O O . GLU A 1 184 ? -7.878 -35.587 24.756 1.00 66.50 184 GLU A O 1
ATOM 1343 N N . PRO A 1 185 ? -9.280 -34.671 23.258 1.00 58.16 185 PRO A N 1
ATOM 1344 C CA . PRO A 1 185 ? -8.609 -33.380 23.291 1.00 58.16 185 PRO A CA 1
ATOM 1345 C C . PRO A 1 185 ? -8.891 -32.670 24.620 1.00 58.16 185 PRO A C 1
ATOM 1347 O O . PRO A 1 185 ? -10.048 -32.480 25.000 1.00 58.16 185 PRO A O 1
ATOM 1350 N N . GLU A 1 186 ? -7.830 -32.231 25.303 1.00 68.94 186 GLU A N 1
ATOM 1351 C CA . GLU A 1 186 ? -7.933 -31.184 26.323 1.00 68.94 186 GLU A CA 1
ATOM 1352 C C . GLU A 1 186 ? -8.639 -29.952 25.725 1.00 68.94 186 GLU A C 1
ATOM 1354 O O . GLU A 1 186 ? -8.444 -29.643 24.542 1.00 68.94 186 GLU A O 1
ATOM 1359 N N . PRO A 1 187 ? -9.466 -29.231 26.504 1.00 59.56 187 PRO A N 1
ATOM 1360 C CA . PRO A 1 187 ? -10.124 -28.033 26.010 1.00 59.56 187 PRO A CA 1
ATOM 1361 C C . PRO A 1 187 ? -9.067 -27.000 25.605 1.00 59.56 187 PRO A C 1
ATOM 1363 O O . PRO A 1 187 ? -8.287 -26.525 26.429 1.00 59.56 187 PRO A O 1
ATOM 1366 N N . ALA A 1 188 ? -9.048 -26.661 24.316 1.00 64.94 188 ALA A N 1
ATOM 1367 C CA . ALA A 1 188 ? -8.223 -25.588 23.788 1.00 64.94 188 ALA A CA 1
ATOM 1368 C C . ALA A 1 188 ? -8.621 -24.252 24.446 1.00 64.94 188 ALA A C 1
ATOM 1370 O O . ALA A 1 188 ? -9.821 -24.002 24.614 1.00 64.94 188 ALA A O 1
ATOM 1371 N N . PRO A 1 189 ? -7.660 -23.378 24.803 1.00 60.50 189 PRO A N 1
ATOM 1372 C CA . PRO A 1 189 ? -7.989 -22.019 25.205 1.00 60.50 189 PRO A CA 1
ATOM 1373 C C . PRO A 1 189 ? -8.751 -21.333 24.067 1.00 60.50 189 PRO A C 1
ATOM 1375 O O . PRO A 1 189 ? -8.369 -21.416 22.899 1.00 60.50 189 PRO A O 1
ATOM 1378 N N . GLU A 1 190 ? -9.859 -20.693 24.426 1.00 63.06 190 GLU A N 1
ATOM 1379 C CA . GLU A 1 190 ? -10.715 -19.943 23.513 1.00 63.06 190 GLU A CA 1
ATOM 1380 C C . GLU A 1 190 ? -9.874 -18.891 22.760 1.00 63.06 190 GLU A C 1
ATOM 1382 O O . GLU A 1 190 ? -9.062 -18.203 23.389 1.00 63.06 190 GLU A O 1
ATOM 1387 N N . PRO A 1 191 ? -10.001 -18.763 21.426 1.00 56.38 191 PRO A N 1
ATOM 1388 C CA . PRO A 1 191 ? -9.248 -17.768 20.679 1.00 56.38 191 PRO A CA 1
ATOM 1389 C C . PRO A 1 191 ? -9.624 -16.364 21.160 1.00 56.38 191 PRO A C 1
ATOM 1391 O O . PRO A 1 191 ? -10.776 -15.941 21.057 1.00 56.38 191 PRO A O 1
ATOM 1394 N N . ALA A 1 192 ? -8.631 -15.634 21.675 1.00 58.84 192 ALA A N 1
ATOM 1395 C CA . ALA A 1 192 ? -8.751 -14.208 21.934 1.00 58.84 192 ALA A CA 1
ATOM 1396 C C . ALA A 1 192 ? -9.138 -13.512 20.622 1.00 58.84 192 ALA A C 1
ATOM 1398 O O . ALA A 1 192 ? -8.443 -13.644 19.612 1.00 58.84 192 ALA A O 1
ATOM 1399 N N . GLN A 1 193 ? -10.279 -12.822 20.620 1.00 47.72 193 GLN A N 1
ATOM 1400 C CA . GLN A 1 193 ? -10.741 -12.107 19.437 1.00 47.72 193 GLN A CA 1
ATOM 1401 C C . GLN A 1 193 ? -9.719 -11.033 19.028 1.00 47.72 193 GLN A C 1
ATOM 1403 O O . GLN A 1 193 ? -9.162 -10.375 19.913 1.00 47.72 193 GLN A O 1
ATOM 1408 N N . PRO A 1 194 ? -9.482 -10.820 17.719 1.00 51.47 194 PRO A N 1
ATOM 1409 C CA . PRO A 1 194 ? -8.701 -9.688 17.242 1.00 51.47 194 PRO A CA 1
ATOM 1410 C C . PRO A 1 194 ? -9.331 -8.387 17.745 1.00 51.47 194 PRO A C 1
ATOM 1412 O O . PRO A 1 194 ? -10.461 -8.059 17.387 1.00 51.47 194 PRO A O 1
ATOM 1415 N N . GLN A 1 195 ? -8.620 -7.667 18.612 1.00 50.22 195 GLN A N 1
ATOM 1416 C CA . GLN A 1 195 ? -8.999 -6.308 18.976 1.00 50.22 195 GLN A CA 1
ATOM 1417 C C . GLN A 1 195 ? -8.622 -5.407 17.803 1.00 50.22 195 GLN A C 1
ATOM 1419 O O . GLN A 1 195 ? -7.454 -5.298 17.434 1.00 50.22 195 GLN A O 1
ATOM 1424 N N . GLU A 1 196 ? -9.637 -4.828 17.174 1.00 46.19 196 GLU A N 1
ATOM 1425 C CA . GLU A 1 196 ? -9.498 -3.849 16.103 1.00 46.19 196 GLU A CA 1
ATOM 1426 C C . GLU A 1 196 ? -8.712 -2.635 16.641 1.00 46.19 196 GLU A C 1
ATOM 1428 O O . GLU A 1 196 ? -9.100 -2.078 17.673 1.00 46.19 196 GLU A O 1
ATOM 1433 N N . PRO A 1 197 ? -7.581 -2.238 16.027 1.00 51.16 197 PRO A N 1
ATOM 1434 C CA . PRO A 1 197 ? -6.804 -1.112 16.525 1.00 51.16 197 PRO A CA 1
ATOM 1435 C C . PRO A 1 197 ? -7.572 0.182 16.250 1.00 51.16 197 PRO A C 1
ATOM 1437 O O . PRO A 1 197 ? -7.673 0.606 15.102 1.00 51.16 197 PRO A O 1
ATOM 1440 N N . GLU A 1 198 ? -8.107 0.826 17.291 1.00 49.97 198 GLU A N 1
ATOM 1441 C CA . GLU A 1 198 ? -8.644 2.184 17.174 1.00 49.97 198 GLU A CA 1
ATOM 1442 C C . GLU A 1 198 ? -7.488 3.182 16.984 1.00 49.97 198 GLU A C 1
ATOM 1444 O O . GLU A 1 198 ? -6.688 3.399 17.906 1.00 49.97 198 GLU A O 1
ATOM 1449 N N . PRO A 1 199 ? -7.380 3.850 15.820 1.00 51.91 199 PRO A N 1
ATOM 1450 C CA . PRO A 1 199 ? -6.380 4.875 15.623 1.00 51.91 199 PRO A CA 1
ATOM 1451 C C . PRO A 1 199 ? -6.922 6.184 16.198 1.00 51.91 199 PRO A C 1
ATOM 1453 O O . PRO A 1 199 ? -7.505 7.002 15.492 1.00 51.91 199 PRO A O 1
ATOM 1456 N N . GLY A 1 200 ? -6.701 6.420 17.490 1.00 54.34 200 GLY A N 1
ATOM 1457 C CA . GLY A 1 200 ? -6.751 7.784 18.011 1.00 54.34 200 GLY A CA 1
ATOM 1458 C C . GLY A 1 200 ? -7.313 7.947 19.411 1.00 54.34 200 GLY A C 1
ATOM 1459 O O . GLY A 1 200 ? -8.495 7.763 19.664 1.00 54.34 200 GLY A O 1
ATOM 1460 N N . GLY A 1 201 ? -6.462 8.459 20.299 1.00 61.22 201 GLY A N 1
ATOM 1461 C CA . GLY A 1 201 ? -6.922 9.197 21.475 1.00 61.22 201 GLY A CA 1
ATOM 1462 C C . GLY A 1 201 ? -5.884 9.304 22.579 1.00 61.22 201 GLY A C 1
ATOM 1463 O O . GLY A 1 201 ? -5.833 10.306 23.290 1.00 61.22 201 GLY A O 1
ATOM 1464 N N . VAL A 1 202 ? -5.017 8.302 22.705 1.00 80.38 202 VAL A N 1
ATOM 1465 C CA . VAL A 1 202 ? -4.092 8.220 23.833 1.00 80.38 202 VAL A CA 1
ATOM 1466 C C . VAL A 1 202 ? -2.724 8.785 23.443 1.00 80.38 202 VAL A C 1
ATOM 1468 O O . VAL A 1 202 ? -2.103 8.369 22.464 1.00 80.38 202 VAL A O 1
ATOM 1471 N N . TYR A 1 203 ? -2.251 9.780 24.195 1.00 86.06 203 TYR A N 1
ATOM 1472 C CA . TYR A 1 203 ? -0.930 10.383 24.029 1.00 86.06 203 TYR A CA 1
ATOM 1473 C C . TYR A 1 203 ? -0.164 10.283 25.342 1.00 86.06 203 TYR A C 1
ATOM 1475 O O . TYR A 1 203 ? -0.568 10.878 26.335 1.00 86.06 203 TYR A O 1
ATOM 1483 N N . TYR A 1 204 ? 0.974 9.594 25.319 1.00 88.00 204 TYR A N 1
ATOM 1484 C CA . TYR A 1 204 ? 1.916 9.566 26.431 1.00 88.00 204 TYR A CA 1
ATOM 1485 C C . TYR A 1 204 ? 3.131 10.423 26.094 1.00 88.00 204 TYR A C 1
ATOM 1487 O O . TYR A 1 204 ? 3.749 10.246 25.041 1.00 88.00 204 TYR A O 1
ATOM 1495 N N . ARG A 1 205 ? 3.512 11.342 26.992 1.00 89.81 205 ARG A N 1
ATOM 1496 C CA . ARG A 1 205 ? 4.728 12.156 26.803 1.00 89.81 205 ARG A CA 1
ATOM 1497 C C . ARG A 1 205 ? 6.005 11.348 26.991 1.00 89.81 205 ARG A C 1
ATOM 1499 O O . ARG A 1 205 ? 7.045 11.733 26.471 1.00 89.81 205 ARG A O 1
ATOM 1506 N N . SER A 1 206 ? 5.950 10.287 27.792 1.00 92.50 206 SER A N 1
ATOM 1507 C CA . SER A 1 206 ? 7.108 9.459 28.129 1.00 92.50 206 SER A CA 1
ATOM 1508 C C . SER A 1 206 ? 6.687 8.067 28.588 1.00 92.50 206 SER A C 1
ATOM 1510 O O . SER A 1 206 ? 5.572 7.878 29.078 1.00 92.50 206 SER A O 1
ATOM 1512 N N . CYS A 1 207 ? 7.618 7.114 28.552 1.00 93.81 207 CYS A N 1
ATOM 1513 C CA . CYS A 1 207 ? 7.384 5.765 29.065 1.00 93.81 207 CYS A CA 1
ATOM 1514 C C . CYS A 1 207 ? 7.034 5.713 30.552 1.00 93.81 207 CYS A C 1
ATOM 1516 O O . CYS A 1 207 ? 6.333 4.808 30.989 1.00 93.81 207 CYS A O 1
ATOM 1518 N N . LYS A 1 208 ? 7.456 6.712 31.335 1.00 93.75 208 LYS A N 1
ATOM 1519 C CA . LYS A 1 208 ? 7.052 6.836 32.738 1.00 93.75 208 LYS A CA 1
ATOM 1520 C C . LYS A 1 208 ? 5.549 7.077 32.878 1.00 93.75 208 LYS A C 1
ATOM 1522 O O . LYS A 1 208 ? 4.930 6.540 33.788 1.00 93.75 208 LYS A O 1
ATOM 1527 N N . GLU A 1 209 ? 4.980 7.882 31.987 1.00 91.25 209 GLU A N 1
ATOM 1528 C CA . GLU A 1 209 ? 3.548 8.184 31.969 1.00 91.25 209 GLU A CA 1
ATOM 1529 C C . GLU A 1 209 ? 2.739 6.970 31.506 1.00 91.25 209 GLU A C 1
ATOM 1531 O O . GLU A 1 209 ? 1.784 6.595 32.177 1.00 91.25 209 GLU A O 1
ATOM 1536 N N . ALA A 1 210 ? 3.188 6.296 30.441 1.00 91.69 210 ALA A N 1
ATOM 1537 C CA . ALA A 1 210 ? 2.573 5.058 29.961 1.00 91.69 210 ALA A CA 1
ATOM 1538 C C . ALA A 1 210 ? 2.572 3.959 31.040 1.00 91.69 210 ALA A C 1
ATOM 1540 O O . ALA A 1 210 ? 1.547 3.330 31.292 1.00 91.69 210 ALA A O 1
ATOM 1541 N N . LYS A 1 211 ? 3.690 3.784 31.758 1.00 91.50 211 LYS A N 1
ATOM 1542 C CA . LYS A 1 211 ? 3.797 2.844 32.887 1.00 91.50 211 LYS A CA 1
ATOM 1543 C C . LYS A 1 211 ? 2.901 3.221 34.061 1.00 91.50 211 LYS A C 1
ATOM 1545 O O . LYS A 1 211 ? 2.258 2.351 34.635 1.00 91.50 211 LYS A O 1
ATOM 1550 N N . ALA A 1 212 ? 2.840 4.504 34.416 1.00 89.94 212 ALA A N 1
ATOM 1551 C CA . ALA A 1 212 ? 1.965 4.979 35.487 1.00 89.94 212 ALA A CA 1
ATOM 1552 C C . ALA A 1 212 ? 0.477 4.795 35.148 1.00 89.94 212 ALA A C 1
ATOM 1554 O O . ALA A 1 212 ? -0.326 4.549 36.043 1.00 89.94 212 ALA A O 1
ATOM 1555 N N . ALA A 1 213 ? 0.128 4.879 33.863 1.00 87.88 213 ALA A N 1
ATOM 1556 C CA . ALA A 1 213 ? -1.203 4.577 33.351 1.00 87.88 213 ALA A CA 1
ATOM 1557 C C . ALA A 1 213 ? -1.480 3.067 33.208 1.00 87.88 213 ALA A C 1
ATOM 1559 O O . ALA A 1 213 ? -2.598 2.697 32.867 1.00 87.88 213 ALA A O 1
ATOM 1560 N N . GLY A 1 214 ? -0.489 2.201 33.458 1.00 89.12 214 GLY A N 1
ATOM 1561 C CA . GLY A 1 214 ? -0.619 0.750 33.301 1.00 89.12 214 GLY A CA 1
ATOM 1562 C C . GLY A 1 214 ? -0.700 0.281 31.846 1.00 89.12 214 GLY A C 1
ATOM 1563 O O . GLY A 1 214 ? -1.143 -0.833 31.603 1.00 89.12 214 GLY A O 1
ATOM 1564 N N . ALA A 1 215 ? -0.290 1.119 30.893 1.00 88.69 215 ALA A N 1
ATOM 1565 C CA . ALA A 1 215 ? -0.396 0.853 29.460 1.00 88.69 215 ALA A CA 1
ATOM 1566 C C . ALA A 1 215 ? 0.893 0.295 28.835 1.00 88.69 215 ALA A C 1
ATOM 1568 O O . ALA A 1 215 ? 0.925 0.044 27.642 1.00 88.69 215 ALA A O 1
ATOM 1569 N N . ALA A 1 216 ? 1.976 0.153 29.603 1.00 91.19 216 ALA A N 1
ATOM 1570 C CA . ALA A 1 216 ? 3.230 -0.410 29.104 1.00 91.19 216 ALA A CA 1
ATOM 1571 C C . ALA A 1 216 ? 3.317 -1.922 29.397 1.00 91.19 216 ALA A C 1
ATOM 1573 O O . ALA A 1 216 ? 2.913 -2.325 30.495 1.00 91.19 216 ALA A O 1
ATOM 1574 N N . PRO A 1 217 ? 3.929 -2.735 28.513 1.00 92.12 217 PRO A N 1
ATOM 1575 C CA . PRO A 1 217 ? 4.571 -2.367 27.238 1.00 92.12 217 PRO A CA 1
ATOM 1576 C C . PRO A 1 217 ? 3.559 -1.954 26.156 1.00 92.12 217 PRO A C 1
ATOM 1578 O O . PRO A 1 217 ? 2.464 -2.495 26.120 1.00 92.12 217 PRO A O 1
ATOM 1581 N N . LEU A 1 218 ? 3.933 -0.984 25.312 1.00 92.19 218 LEU A N 1
ATOM 1582 C CA . LEU A 1 218 ? 3.108 -0.493 24.201 1.00 92.19 218 LEU A CA 1
ATOM 1583 C C . LEU A 1 218 ? 3.612 -1.087 22.886 1.00 92.19 218 LEU A C 1
ATOM 1585 O O . LEU A 1 218 ? 4.760 -0.850 22.513 1.00 92.19 218 LEU A O 1
ATOM 1589 N N . TYR A 1 219 ? 2.755 -1.782 22.155 1.00 94.62 219 TYR A N 1
ATOM 1590 C CA . TYR A 1 219 ? 3.090 -2.413 20.883 1.00 94.62 219 TYR A CA 1
ATOM 1591 C C . TYR A 1 219 ? 2.757 -1.517 19.688 1.00 94.62 219 TYR A C 1
ATOM 1593 O O . TYR A 1 219 ? 1.842 -0.691 19.726 1.00 94.62 219 TYR A O 1
ATOM 1601 N N . GLN A 1 220 ? 3.503 -1.673 18.595 1.00 92.00 220 GLN A N 1
ATOM 1602 C CA . GLN A 1 220 ? 3.235 -0.950 17.357 1.00 92.00 220 GLN A CA 1
ATOM 1603 C C . GLN A 1 220 ? 1.799 -1.204 16.873 1.00 92.00 220 GLN A C 1
ATOM 1605 O O . GLN A 1 220 ? 1.389 -2.342 16.667 1.00 92.00 220 GLN A O 1
ATOM 1610 N N . GLY A 1 221 ? 1.040 -0.122 16.684 1.00 86.19 221 GLY A N 1
ATOM 1611 C CA . GLY A 1 221 ? -0.381 -0.173 16.322 1.00 86.19 221 GLY A CA 1
ATOM 1612 C C . GLY A 1 221 ? -1.340 -0.012 17.505 1.00 86.19 221 GLY A C 1
ATOM 1613 O O . GLY A 1 221 ? -2.513 0.273 17.279 1.00 86.19 221 GLY A O 1
ATOM 1614 N N . GLU A 1 222 ? -0.863 -0.104 18.751 1.00 88.88 222 GLU A N 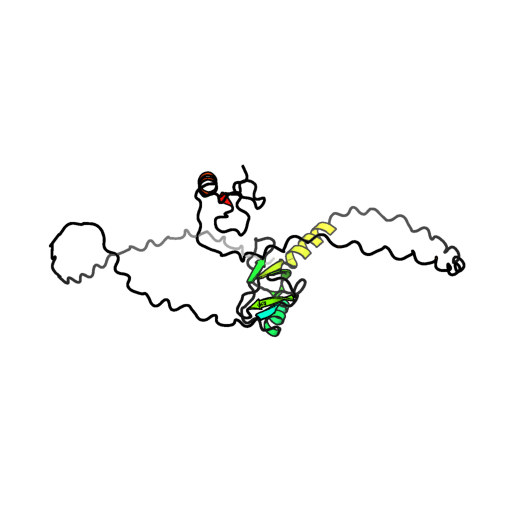1
ATOM 1615 C CA . GLU A 1 222 ? -1.693 0.167 19.926 1.00 88.88 222 GLU A CA 1
ATOM 1616 C C . GLU A 1 222 ? -1.926 1.670 20.156 1.00 88.88 222 GLU A C 1
ATOM 1618 O O . GLU A 1 222 ? -1.056 2.510 19.875 1.00 88.88 222 GLU A O 1
ATOM 1623 N N . PRO A 1 223 ? -3.083 2.045 20.731 1.00 87.06 223 PRO A N 1
ATOM 1624 C CA . PRO A 1 223 ? -3.358 3.424 21.101 1.00 87.06 223 PRO A CA 1
ATOM 1625 C C . PRO A 1 223 ? -2.330 3.919 22.126 1.00 87.06 223 PRO A C 1
ATOM 1627 O O . PRO A 1 223 ? -2.200 3.398 23.229 1.00 87.06 223 PRO A O 1
ATOM 1630 N N . GLY A 1 224 ? -1.598 4.975 21.768 1.00 88.88 224 GLY A N 1
ATOM 1631 C CA . GLY A 1 224 ? -0.531 5.526 22.607 1.00 88.88 224 GLY A CA 1
ATOM 1632 C C . GLY A 1 224 ? 0.878 5.170 22.151 1.00 88.88 224 GLY A C 1
ATOM 1633 O O . GLY A 1 224 ? 1.805 5.900 22.526 1.00 88.88 224 GLY A O 1
ATOM 1634 N N . TYR A 1 225 ? 1.039 4.156 21.292 1.00 92.19 225 TYR A N 1
ATOM 1635 C CA . TYR A 1 225 ? 2.317 3.861 20.654 1.00 92.19 225 TYR A CA 1
ATOM 1636 C C . TYR A 1 225 ? 2.771 5.034 19.780 1.00 92.19 225 TYR A C 1
ATOM 1638 O O . TYR A 1 225 ? 1.991 5.671 19.066 1.00 92.19 225 TYR A O 1
ATOM 1646 N N . ARG A 1 226 ? 4.066 5.337 19.850 1.00 91.50 226 ARG A N 1
ATOM 1647 C CA . ARG A 1 226 ? 4.735 6.288 18.962 1.00 91.50 226 ARG A CA 1
ATOM 1648 C C . ARG A 1 226 ? 6.220 5.937 18.876 1.00 91.50 226 ARG A C 1
ATOM 1650 O O . ARG A 1 226 ? 6.796 5.627 19.919 1.00 91.50 226 ARG A O 1
ATOM 1657 N N . PRO A 1 227 ? 6.862 6.105 17.706 1.00 91.19 227 PRO A N 1
ATOM 1658 C CA . PRO A 1 227 ? 8.287 5.810 17.532 1.00 91.19 227 PRO A CA 1
ATOM 1659 C C . PRO A 1 227 ? 9.187 6.523 18.549 1.00 91.19 227 PRO A C 1
ATOM 1661 O O . PRO A 1 227 ? 10.159 5.968 19.024 1.00 91.19 227 PRO A O 1
ATOM 1664 N N . GLY A 1 228 ? 8.824 7.733 18.994 1.00 90.31 228 GLY A N 1
ATOM 1665 C CA . GLY A 1 228 ? 9.594 8.451 20.019 1.00 90.31 228 GLY A CA 1
ATOM 1666 C C . GLY A 1 228 ? 9.605 7.813 21.422 1.00 90.31 228 GLY A C 1
ATOM 1667 O O . GLY A 1 228 ? 10.369 8.267 22.271 1.00 90.31 228 GLY A O 1
ATOM 1668 N N . LEU A 1 229 ? 8.752 6.817 21.696 1.00 93.31 229 LEU A N 1
ATOM 1669 C CA . LEU A 1 229 ? 8.756 6.034 22.943 1.00 93.31 229 LEU A CA 1
ATOM 1670 C C . LEU A 1 229 ? 9.497 4.695 22.804 1.00 93.31 229 LEU A C 1
ATOM 1672 O O . LEU A 1 229 ? 9.849 4.091 23.817 1.00 93.31 229 LEU A O 1
ATOM 1676 N N . ASP A 1 230 ? 9.729 4.257 21.572 1.00 93.94 230 ASP A N 1
ATOM 1677 C CA . ASP A 1 230 ? 10.447 3.043 21.211 1.00 93.94 230 ASP A CA 1
ATOM 1678 C C . ASP A 1 230 ? 11.889 3.428 20.857 1.00 93.94 230 ASP A C 1
ATOM 1680 O O . ASP A 1 230 ? 12.173 3.990 19.801 1.00 93.94 230 ASP A O 1
ATOM 1684 N N . ARG A 1 231 ? 12.815 3.234 21.798 1.00 91.31 231 ARG A N 1
ATOM 1685 C CA . ARG A 1 231 ? 14.196 3.701 21.610 1.00 91.31 231 ARG A CA 1
ATOM 1686 C C . ARG A 1 231 ? 14.945 2.812 20.614 1.00 91.31 231 ARG A C 1
ATOM 1688 O O . ARG A 1 231 ? 15.831 3.299 19.913 1.00 91.31 231 ARG A O 1
ATOM 1695 N N . ASP A 1 232 ? 14.603 1.533 20.594 1.00 92.06 232 ASP A N 1
ATOM 1696 C CA . ASP A 1 232 ? 15.205 0.439 19.837 1.00 92.06 232 ASP A CA 1
ATOM 1697 C C . ASP A 1 232 ? 14.633 0.367 18.420 1.00 92.06 232 ASP A C 1
ATOM 1699 O O . ASP A 1 232 ? 15.326 -0.081 17.510 1.00 92.06 232 ASP A O 1
ATOM 1703 N N . HIS A 1 233 ? 13.403 0.856 18.242 1.00 91.62 233 HIS A N 1
ATOM 1704 C CA . HIS A 1 233 ? 12.573 0.701 17.047 1.00 91.62 233 HIS A CA 1
ATOM 1705 C C . HIS A 1 233 ? 12.288 -0.771 16.723 1.00 91.62 233 HIS A C 1
ATOM 1707 O O . HIS A 1 233 ? 12.258 -1.163 15.556 1.00 91.62 233 HIS A O 1
ATOM 1713 N N . ASP A 1 234 ? 12.098 -1.593 17.755 1.00 93.19 234 ASP A N 1
ATOM 1714 C CA . ASP A 1 234 ? 11.773 -3.015 17.620 1.00 93.19 234 ASP A CA 1
ATOM 1715 C C . ASP A 1 234 ? 10.258 -3.284 17.576 1.00 93.19 234 ASP A C 1
ATOM 1717 O O . ASP A 1 234 ? 9.831 -4.420 17.367 1.00 93.19 234 ASP A O 1
ATOM 1721 N N . GLY A 1 235 ? 9.443 -2.236 17.736 1.00 92.88 235 GLY A N 1
ATOM 1722 C CA . GLY A 1 235 ? 7.989 -2.314 17.760 1.00 92.88 235 GLY A CA 1
ATOM 1723 C C . GLY A 1 235 ? 7.401 -2.445 19.167 1.00 92.88 235 GLY A C 1
ATOM 1724 O O . GLY A 1 235 ?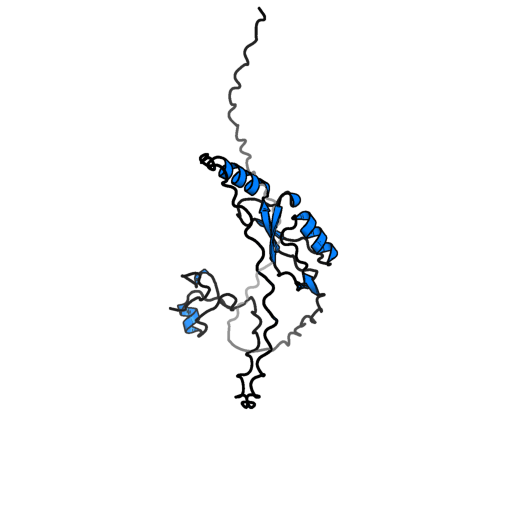 6.178 -2.546 19.285 1.00 92.88 235 GLY A O 1
ATOM 1725 N N . ILE A 1 236 ? 8.222 -2.412 20.226 1.00 94.44 236 ILE A N 1
ATOM 1726 C CA . ILE A 1 236 ? 7.792 -2.510 21.626 1.00 94.44 236 ILE A CA 1
ATOM 1727 C C . ILE A 1 236 ? 8.289 -1.289 22.413 1.00 94.44 236 ILE A C 1
ATOM 1729 O O . ILE A 1 236 ? 9.358 -1.256 23.017 1.00 94.44 236 ILE A O 1
ATOM 1733 N N . ALA A 1 237 ? 7.447 -0.265 22.507 1.00 93.25 237 ALA A N 1
ATOM 1734 C CA . ALA A 1 237 ? 7.736 0.899 23.327 1.00 93.25 237 ALA A CA 1
ATOM 1735 C C . ALA A 1 237 ? 7.631 0.585 24.834 1.00 93.25 237 ALA A C 1
ATOM 1737 O O . ALA A 1 237 ? 6.728 -0.105 25.315 1.00 93.25 237 ALA A O 1
ATOM 1738 N N . CYS A 1 238 ? 8.512 1.213 25.619 1.00 94.06 238 CYS A N 1
ATOM 1739 C CA . CYS A 1 238 ? 8.449 1.237 27.085 1.00 94.06 238 CYS A CA 1
ATOM 1740 C C . CYS A 1 238 ? 8.620 -0.115 27.804 1.00 94.06 238 CYS A C 1
ATOM 1742 O O . CYS A 1 238 ? 8.167 -0.265 28.942 1.00 94.06 238 CYS A O 1
ATOM 1744 N N . GLU A 1 239 ? 9.330 -1.061 27.195 1.00 87.56 239 GLU A N 1
ATOM 1745 C CA . GLU A 1 239 ? 9.654 -2.376 27.769 1.00 87.56 239 GLU A CA 1
ATOM 1746 C C . GLU A 1 239 ? 10.568 -2.293 29.030 1.00 87.56 239 GLU A C 1
ATOM 1748 O O . GLU A 1 239 ? 10.488 -3.150 29.908 1.00 87.56 239 GLU A O 1
ATOM 1753 N N . LYS A 1 240 ? 11.410 -1.243 29.152 1.00 78.50 240 LYS A N 1
ATOM 1754 C CA . LYS A 1 240 ? 12.470 -1.089 30.185 1.00 78.50 240 LYS A CA 1
ATOM 1755 C C . LYS A 1 240 ? 12.136 -0.045 31.239 1.00 78.50 240 LYS A C 1
ATOM 1757 O O . LYS A 1 240 ? 11.706 1.078 30.881 1.00 78.50 240 LYS A O 1
#

pLDDT: mean 72.47, std 18.13, range [43.84, 96.94]

Radius of gyration: 36.46 Å; chains: 1; bounding box: 72×108×88 Å

Foldseek 3Di:
DDDDDDDDDDDDDDDDDDDDDPDDDDDDDDDDDDDDDDDDDDDDDDDDPPPDPPPDPDPPPFDWFFQADQAFHQQVVSQVVLVVSQQPDGAAEDEPVNPDDPPPSRQKGFHAKPPHGRDIDGSPDHIYTYIYGVVVVVVVVVVVVVPDPPPDPDDDDDDDDDDDDDDDDDDDDDDDDDDDDDDDDDDDPDDDDDDDQDPDDDADPELVRCVVVVNPQDFASHRHDDVVQVPPPPRTGNPD